Protein AF-A0ABD3UXW8-F1 (afdb_monomer_lite)

pLDDT: mean 74.28, std 18.16, range [28.39, 96.81]

Foldseek 3Di:
DEAFADPDDDPPDQDDKFFLAKFFFDQDFDFQVCCCVPHQVWDPDDLQADDGPQEFWGWDADPVDGSTIFIKGADAPQFFRQDGVVRDRPPSHHSFTDWTWRFSQQFAAAEQEPAQDDPPGGPCPDQQWHWRWDDADQPLDPPDGSVRVQVVQCPDPLFVPWDDDPPGTITTLTRLDGDDPPDDWDWYAYPCGWIDINNHTSHHDHSGDRDPDPRHHHGGYIYTDGDDNGMDTDGIDTYIYDRPDPPVPPPPD

Organism: Sinanodonta woodiana (NCBI:txid1069815)

Radius of gyration: 19.2 Å; chains: 1; bounding box: 60×34×52 Å

Secondary structure (DSSP, 8-state):
-EEEE-S---TTS-----EEEEE--BSS---HHHHHHHHS-----SSSS--STTSSEEEEE-SSSTT-EEEEEEB-TT--SS--TT-S---S---BEEEEEEE-S-SS--EEEEE---BSB-SSBTTTB--EEE---S-SSTTS-HHHHHHHHHTSGGGTTEE--SSSPEEESTTTSB--TT----EEEETTTEEEETTEEEEE--S----SSTT----EEEEEEE--SSEEEE--EEEEEEP----------

InterPro domains:
  IPR048958 Polysaccharide lyase 14 [PF21294] (124-227)

Sequence (253 aa):
MVVLRCRSCHPTCACVAEDLWSWSHETHKVNINDLMKQKFEYTDHSGQFGIGEEDSLSVQEDPVNHGQYVLSVFYRQGTFTHHDHDGNNCPNICHRGAEFYVNQNTKSTSIIVLDGRRWKTPRWRCGGQGE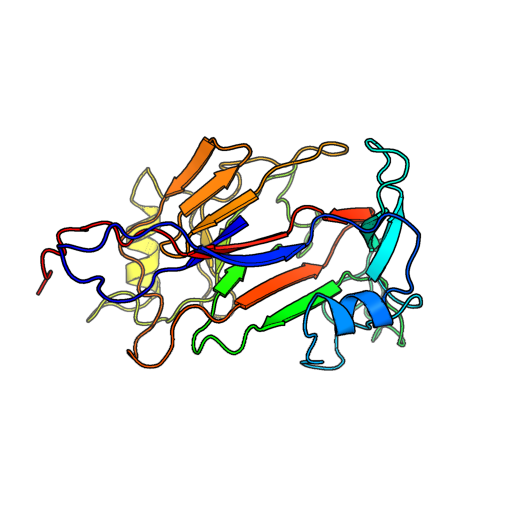VYAYMTHDQKAGTDFNSWCDSLKSREIFHKVGCSDHDGIGIGTGVFHFQSGKWIKLTQRVYVTLWVNDHAEIHMIDILIRIQFNFGIDGLFISTFYAETTILFSNFRLSTDAPQLVQSQLVG

Structure (mmCIF, N/CA/C/O backbone):
data_AF-A0ABD3UXW8-F1
#
_entry.id   AF-A0ABD3UXW8-F1
#
loop_
_atom_site.group_PDB
_atom_site.id
_atom_site.type_symbol
_atom_site.label_atom_id
_atom_site.label_alt_id
_atom_site.label_comp_id
_atom_site.label_asym_id
_atom_site.label_entity_id
_atom_site.label_seq_id
_atom_site.pdbx_PDB_ins_code
_atom_site.Cartn_x
_atom_site.Cartn_y
_atom_site.Cartn_z
_atom_site.occupancy
_atom_site.B_iso_or_equiv
_atom_site.auth_seq_id
_atom_site.auth_comp_id
_atom_site.auth_asym_id
_atom_site.auth_atom_id
_atom_site.pdbx_PDB_model_num
ATOM 1 N N . MET A 1 1 ? 4.916 -5.287 4.659 1.00 32.47 1 MET A N 1
ATOM 2 C CA . MET A 1 1 ? 6.355 -4.956 4.776 1.00 32.47 1 MET A CA 1
ATOM 3 C C . MET A 1 1 ? 6.836 -4.330 3.475 1.00 32.47 1 MET A C 1
ATOM 5 O O . MET A 1 1 ? 6.686 -4.949 2.430 1.00 32.47 1 MET A O 1
ATOM 9 N N . VAL A 1 2 ? 7.374 -3.115 3.518 1.00 34.69 2 VAL A N 1
ATOM 10 C CA . VAL A 1 2 ? 8.031 -2.455 2.379 1.00 34.69 2 VAL A CA 1
ATOM 11 C C . VAL A 1 2 ? 9.532 -2.492 2.600 1.00 34.69 2 VAL A C 1
ATOM 13 O O . VAL A 1 2 ? 9.972 -2.172 3.701 1.00 34.69 2 VAL A O 1
ATOM 16 N N . VAL A 1 3 ? 10.305 -2.870 1.577 1.00 35.94 3 VAL A N 1
ATOM 17 C CA . VAL A 1 3 ? 11.768 -2.963 1.699 1.00 35.94 3 VAL A CA 1
ATOM 18 C C . VAL A 1 3 ? 12.497 -2.061 0.698 1.00 35.94 3 VAL A C 1
ATOM 20 O O . VAL A 1 3 ? 12.208 -2.064 -0.503 1.00 35.94 3 VAL A O 1
ATOM 23 N N . LEU A 1 4 ? 13.416 -1.257 1.235 1.00 34.09 4 LEU A N 1
ATOM 24 C CA . LEU A 1 4 ? 14.163 -0.175 0.592 1.00 34.09 4 LEU A CA 1
ATOM 25 C C . LEU A 1 4 ? 15.605 -0.596 0.320 1.00 34.09 4 LEU A C 1
ATOM 27 O O . LEU A 1 4 ? 16.069 -1.574 0.882 1.00 34.09 4 LEU A O 1
ATOM 31 N N . ARG A 1 5 ? 16.375 0.138 -0.488 1.00 41.75 5 ARG A N 1
ATOM 32 C CA . ARG A 1 5 ? 17.780 -0.230 -0.737 1.00 41.75 5 ARG A CA 1
ATOM 33 C C . ARG A 1 5 ? 18.749 0.923 -0.507 1.00 41.75 5 ARG A C 1
ATOM 35 O O . ARG A 1 5 ? 18.747 1.900 -1.254 1.00 41.75 5 ARG A O 1
ATOM 42 N N . CYS A 1 6 ? 19.644 0.751 0.464 1.00 33.88 6 CYS A N 1
ATOM 43 C CA . CYS A 1 6 ? 20.780 1.645 0.681 1.00 33.88 6 CYS A CA 1
ATOM 44 C C . CYS A 1 6 ? 21.811 1.544 -0.458 1.00 33.88 6 CYS A C 1
ATOM 46 O O . CYS A 1 6 ? 22.040 0.475 -1.037 1.00 33.88 6 CYS A O 1
ATOM 48 N N . ARG A 1 7 ? 22.463 2.669 -0.781 1.00 41.00 7 ARG A N 1
ATOM 49 C CA . ARG A 1 7 ? 23.606 2.687 -1.707 1.00 41.00 7 ARG A CA 1
ATOM 50 C C . ARG A 1 7 ? 24.859 2.162 -1.000 1.00 41.00 7 ARG A C 1
ATOM 52 O O . ARG A 1 7 ? 25.191 2.639 0.075 1.00 41.00 7 ARG A O 1
ATOM 59 N N . SER A 1 8 ? 25.548 1.231 -1.666 1.00 43.50 8 SER A N 1
ATOM 60 C CA . SER A 1 8 ? 26.947 0.828 -1.429 1.00 43.50 8 SER A CA 1
ATOM 61 C C . SER A 1 8 ? 27.378 0.635 0.035 1.00 43.50 8 SER A C 1
ATOM 63 O O . SER A 1 8 ? 27.948 1.539 0.643 1.00 43.50 8 SER A O 1
ATOM 65 N N . CYS A 1 9 ? 27.241 -0.587 0.554 1.00 45.81 9 CYS A N 1
ATOM 66 C CA . CYS A 1 9 ? 28.103 -1.031 1.651 1.00 45.81 9 CYS A CA 1
ATOM 67 C C . CYS A 1 9 ? 29.551 -1.197 1.165 1.00 45.81 9 CYS A C 1
ATOM 69 O O . CYS A 1 9 ? 29.789 -1.575 0.016 1.00 45.81 9 CYS A O 1
ATOM 71 N N . HIS A 1 10 ? 30.510 -1.016 2.071 1.00 53.91 10 HIS A N 1
ATOM 72 C CA . HIS A 1 10 ? 31.879 -1.486 1.870 1.00 53.91 10 HIS A CA 1
ATOM 73 C C . HIS A 1 10 ? 31.897 -3.032 1.829 1.00 53.91 10 HIS A C 1
ATOM 75 O O . HIS A 1 10 ? 31.198 -3.643 2.640 1.00 53.91 10 HIS A O 1
ATOM 81 N N . PRO A 1 11 ? 32.688 -3.694 0.959 1.00 54.25 11 PRO A N 1
ATOM 82 C CA . PRO A 1 11 ? 32.654 -5.157 0.775 1.00 54.25 11 PRO A CA 1
ATOM 83 C C . PRO A 1 11 ? 33.070 -5.995 2.000 1.00 54.25 11 PRO A C 1
ATOM 85 O O . PRO A 1 11 ? 32.972 -7.216 1.967 1.00 54.25 11 PRO A O 1
ATOM 88 N N . THR A 1 12 ? 33.526 -5.359 3.081 1.00 60.00 12 THR A N 1
ATOM 89 C CA . THR A 1 12 ? 33.867 -5.997 4.366 1.00 60.00 12 THR A CA 1
ATOM 90 C C . THR A 1 12 ? 32.774 -5.860 5.429 1.00 60.00 12 THR A C 1
ATOM 92 O O . THR A 1 12 ? 32.922 -6.408 6.518 1.00 60.00 12 THR A O 1
ATOM 95 N N . CYS A 1 13 ? 31.696 -5.121 5.154 1.00 53.16 13 CYS A N 1
ATOM 96 C CA . CYS A 1 13 ? 30.589 -4.928 6.085 1.00 53.16 13 CYS A CA 1
ATOM 97 C C . CYS A 1 13 ? 29.421 -5.832 5.688 1.00 53.16 13 CYS A C 1
ATOM 99 O O . CYS A 1 13 ? 28.853 -5.675 4.607 1.00 53.16 13 CYS A O 1
ATOM 101 N N . ALA A 1 14 ? 29.035 -6.752 6.574 1.00 60.69 14 ALA A N 1
ATOM 102 C CA . ALA A 1 14 ? 27.804 -7.513 6.413 1.00 60.69 14 ALA A CA 1
ATOM 103 C C . ALA A 1 14 ? 26.608 -6.556 6.520 1.00 60.69 14 ALA A C 1
ATOM 105 O O . ALA A 1 14 ? 26.269 -6.088 7.605 1.00 60.69 14 ALA A O 1
ATOM 106 N N . CYS A 1 15 ? 25.988 -6.241 5.386 1.00 60.38 15 CYS A N 1
ATOM 107 C CA . CYS A 1 15 ? 24.785 -5.423 5.361 1.00 60.38 15 CYS A CA 1
ATOM 108 C C . CYS A 1 15 ? 23.628 -6.251 5.917 1.00 60.38 15 CYS A C 1
ATOM 110 O O . CYS A 1 15 ? 23.137 -7.163 5.250 1.00 60.38 15 CYS A O 1
ATOM 112 N N . VAL A 1 16 ? 23.203 -5.949 7.136 1.00 72.81 16 VAL A N 1
ATOM 113 C CA . VAL A 1 16 ? 21.949 -6.468 7.678 1.00 72.81 16 VAL A CA 1
ATOM 114 C C . VAL A 1 16 ? 20.780 -5.663 7.112 1.00 72.81 16 VAL A C 1
ATOM 116 O O . VAL A 1 16 ? 20.929 -4.487 6.787 1.00 72.81 16 VAL A O 1
ATOM 119 N N . ALA A 1 17 ? 19.624 -6.308 6.975 1.00 77.12 17 ALA A N 1
ATOM 120 C CA . ALA A 1 17 ? 18.373 -5.596 6.754 1.00 77.12 17 ALA A CA 1
ATOM 121 C C . ALA A 1 17 ? 18.041 -4.794 8.022 1.00 77.12 17 ALA A C 1
ATOM 123 O O . ALA A 1 17 ? 17.971 -5.376 9.105 1.00 77.12 17 ALA A O 1
ATOM 124 N N . GLU A 1 18 ? 17.866 -3.481 7.895 1.00 82.50 18 GLU A N 1
ATOM 125 C CA . GLU A 1 18 ? 17.564 -2.584 9.016 1.00 82.50 18 GLU A CA 1
ATOM 126 C C . GLU A 1 18 ? 16.105 -2.134 8.958 1.00 82.50 18 GLU A C 1
ATOM 128 O O . GLU A 1 18 ? 15.623 -1.732 7.899 1.00 82.50 18 GLU A O 1
ATOM 133 N N . ASP A 1 19 ? 15.400 -2.179 10.087 1.00 84.25 19 ASP A N 1
ATOM 134 C CA . ASP A 1 19 ? 14.049 -1.633 10.187 1.00 84.25 19 ASP A CA 1
ATOM 135 C C . ASP A 1 19 ? 14.121 -0.124 10.375 1.00 84.25 19 ASP A C 1
ATOM 137 O O . ASP A 1 19 ? 14.560 0.359 11.413 1.00 84.25 19 ASP A O 1
ATOM 141 N N . LEU A 1 20 ? 13.672 0.613 9.359 1.00 85.75 20 LEU A N 1
ATOM 142 C CA . LEU A 1 20 ? 13.597 2.070 9.401 1.00 85.75 20 LEU A CA 1
ATOM 143 C C . LEU A 1 20 ? 12.422 2.516 10.271 1.00 85.75 20 LEU A C 1
ATOM 145 O O . LEU A 1 20 ? 12.538 3.470 11.028 1.00 85.75 20 LEU A O 1
ATOM 149 N N . TRP A 1 21 ? 11.291 1.815 10.159 1.00 89.25 21 TRP A N 1
ATOM 150 C CA . TRP A 1 21 ? 10.070 2.124 10.892 1.00 89.25 21 TRP A CA 1
ATOM 151 C C . TRP A 1 21 ? 9.145 0.902 10.977 1.00 89.25 21 TRP A C 1
ATOM 153 O O . TRP A 1 21 ? 9.083 0.084 10.054 1.00 89.25 21 TRP A O 1
ATOM 163 N N . SER A 1 22 ? 8.388 0.767 12.067 1.00 90.38 22 SER A N 1
ATOM 164 C CA . SER A 1 22 ? 7.343 -0.257 12.178 1.00 90.38 22 SER A CA 1
ATOM 165 C C . SER A 1 22 ? 6.247 0.111 13.176 1.00 90.38 22 SER A C 1
ATOM 167 O O . SER A 1 22 ? 6.476 0.852 14.131 1.00 90.38 22 SER A O 1
ATOM 169 N N . TRP A 1 23 ? 5.062 -0.461 12.966 1.00 93.31 23 TRP A N 1
ATOM 170 C CA . TRP A 1 23 ? 3.935 -0.418 13.891 1.00 93.31 23 TRP A CA 1
ATOM 171 C C . TRP A 1 23 ? 3.122 -1.714 13.780 1.00 93.31 23 TRP A C 1
ATOM 173 O O . TRP A 1 23 ? 2.752 -2.126 12.679 1.00 93.31 23 TRP A O 1
ATOM 183 N N . SER A 1 24 ? 2.837 -2.368 14.907 1.00 92.62 24 SER A N 1
ATOM 184 C CA . SER A 1 24 ? 2.087 -3.631 14.951 1.00 92.62 24 SER A CA 1
ATOM 185 C C . SER A 1 24 ? 0.599 -3.423 15.226 1.00 92.62 24 SER A C 1
ATOM 187 O O . SER A 1 24 ? -0.236 -3.757 14.384 1.00 92.62 24 SER A O 1
ATOM 189 N N . HIS A 1 25 ? 0.291 -2.908 16.411 1.00 93.25 25 HIS A N 1
ATOM 190 C CA . HIS A 1 25 ? -1.032 -2.706 16.996 1.00 93.25 25 HIS A CA 1
ATOM 191 C C . HIS A 1 25 ? -0.867 -1.865 18.271 1.00 93.25 25 HIS A C 1
ATOM 193 O O . HIS A 1 25 ? 0.242 -1.746 18.796 1.00 93.25 25 HIS A O 1
ATOM 199 N N . GLU A 1 26 ? -1.968 -1.365 18.822 1.00 96.69 26 GLU A N 1
ATOM 200 C CA . GLU A 1 26 ? -2.020 -0.829 20.187 1.00 96.69 26 GLU A CA 1
ATOM 201 C C . GLU A 1 26 ? -2.599 -1.870 21.165 1.00 96.69 26 GLU A C 1
ATOM 203 O O . GLU A 1 26 ? -3.284 -2.810 20.765 1.00 96.69 26 GLU A O 1
ATOM 208 N N . THR A 1 27 ? -2.326 -1.725 22.463 1.00 96.00 27 THR A N 1
ATOM 209 C CA . THR A 1 27 ? -2.825 -2.631 23.527 1.00 96.00 27 THR A CA 1
ATOM 210 C C . THR A 1 27 ? -4.150 -2.180 24.150 1.00 96.00 27 THR A C 1
ATOM 212 O O . THR A 1 27 ? -4.678 -2.816 25.059 1.00 96.00 27 THR A O 1
ATOM 215 N N . HIS A 1 28 ? -4.662 -1.037 23.706 1.00 94.88 28 HIS A N 1
ATOM 216 C CA . HIS A 1 28 ? -5.884 -0.400 24.177 1.00 94.88 28 HIS A CA 1
ATOM 217 C C . HIS A 1 28 ? -6.423 0.513 23.070 1.00 94.88 28 HIS A C 1
ATOM 219 O O . HIS A 1 28 ? -5.689 0.883 22.149 1.00 94.88 28 HIS A O 1
ATOM 225 N N . LYS A 1 29 ? -7.700 0.903 23.152 1.00 94.75 29 LYS A N 1
ATOM 226 C CA . LYS A 1 29 ? -8.260 1.876 22.211 1.00 94.75 29 LYS A CA 1
ATOM 227 C C . LYS A 1 29 ? -7.599 3.240 22.427 1.00 94.75 29 LYS A C 1
ATOM 229 O O . LYS A 1 29 ? -7.712 3.814 23.507 1.00 94.75 29 LYS A O 1
ATOM 234 N N . VAL A 1 30 ? -6.965 3.761 21.381 1.00 94.19 30 VAL A N 1
ATOM 235 C CA . VAL A 1 30 ? -6.409 5.120 21.324 1.00 94.19 30 VAL A CA 1
ATOM 236 C C . VAL A 1 30 ? -7.255 5.998 20.401 1.00 94.19 30 VAL A C 1
ATOM 238 O O . VAL A 1 30 ? -7.958 5.486 19.526 1.00 94.19 30 VAL A O 1
ATOM 241 N N . ASN A 1 31 ? -7.178 7.320 20.568 1.00 93.56 31 ASN A N 1
ATOM 242 C CA . ASN A 1 31 ? -7.743 8.246 19.590 1.00 93.56 31 ASN A CA 1
ATOM 243 C C . ASN A 1 31 ? -6.938 8.173 18.281 1.00 93.56 31 ASN A C 1
ATOM 245 O O . ASN A 1 31 ? -5.705 8.176 18.297 1.00 93.56 31 ASN A O 1
ATOM 249 N N . ILE A 1 32 ? -7.631 8.131 17.140 1.00 91.69 32 ILE A N 1
ATOM 250 C CA . ILE A 1 32 ? -6.970 7.962 15.838 1.00 91.69 32 ILE A CA 1
ATOM 251 C C . ILE A 1 32 ? -6.044 9.134 15.485 1.00 91.69 32 ILE A C 1
ATOM 253 O O . ILE A 1 32 ? -4.963 8.911 14.947 1.00 91.69 32 ILE A O 1
ATOM 257 N N . ASN A 1 33 ? -6.399 10.374 15.837 1.00 89.19 33 ASN A N 1
ATOM 258 C CA . ASN A 1 33 ? -5.566 11.536 15.515 1.00 89.19 33 ASN A CA 1
ATOM 259 C C . ASN A 1 33 ? -4.240 11.501 16.282 1.00 89.19 33 ASN A C 1
ATOM 261 O O . ASN A 1 33 ? -3.203 11.878 15.734 1.00 89.19 33 ASN A O 1
ATOM 265 N N . ASP A 1 34 ? -4.264 11.030 17.528 1.00 91.19 34 ASP A N 1
ATOM 266 C CA . ASP A 1 34 ? -3.057 10.853 18.332 1.00 91.19 34 ASP A CA 1
ATOM 267 C C . ASP A 1 34 ? -2.195 9.706 17.794 1.00 91.19 34 ASP A C 1
ATOM 269 O O . ASP A 1 34 ? -0.983 9.877 17.661 1.00 91.19 34 ASP A O 1
ATOM 273 N N . LEU A 1 35 ? -2.805 8.585 17.386 1.00 92.06 35 LEU A N 1
ATOM 274 C CA . LEU A 1 35 ? -2.093 7.477 16.741 1.00 92.06 35 LEU A CA 1
ATOM 275 C C . LEU A 1 35 ? -1.370 7.932 15.462 1.00 92.06 35 LEU A C 1
ATOM 277 O O . LEU A 1 35 ? -0.171 7.690 15.309 1.00 92.06 35 LEU A O 1
ATOM 281 N N . MET A 1 36 ? -2.075 8.630 14.566 1.00 90.25 36 MET A N 1
ATOM 282 C CA . MET A 1 36 ? -1.516 9.094 13.291 1.00 90.25 36 MET A CA 1
ATOM 283 C C . MET A 1 36 ? -0.370 10.095 13.487 1.00 90.25 36 MET A C 1
ATOM 285 O O . MET A 1 36 ? 0.649 10.001 12.801 1.00 90.25 36 MET A O 1
ATOM 289 N N . LYS A 1 37 ? -0.483 11.004 14.464 1.00 87.62 37 LYS A N 1
ATOM 290 C CA . LYS A 1 37 ? 0.594 11.946 14.814 1.00 87.62 37 LYS A CA 1
ATOM 291 C C . LYS A 1 37 ? 1.805 11.252 15.437 1.00 87.62 37 LYS A C 1
ATOM 293 O O . LYS A 1 37 ? 2.931 11.581 15.086 1.00 87.62 37 LYS A O 1
ATOM 298 N N . GLN A 1 38 ? 1.588 10.321 16.3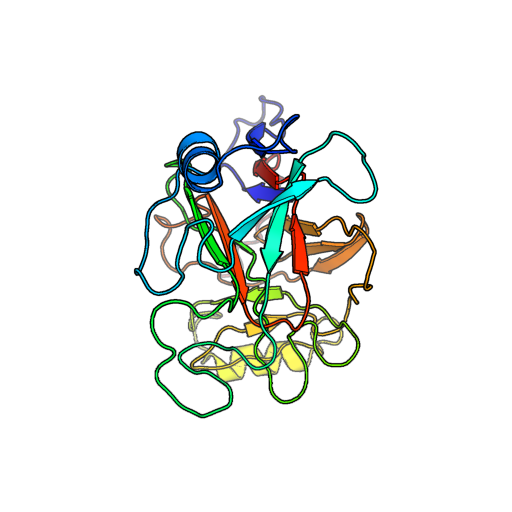69 1.00 89.75 38 GLN A N 1
ATOM 299 C CA . GLN A 1 38 ? 2.668 9.712 17.158 1.00 89.75 38 GLN A CA 1
ATOM 300 C C . GLN A 1 38 ? 3.402 8.578 16.440 1.00 89.75 38 GLN A C 1
ATOM 302 O O . GLN A 1 38 ? 4.570 8.339 16.737 1.00 89.75 38 GLN A O 1
ATOM 307 N N . LYS A 1 39 ? 2.718 7.827 15.567 1.00 90.62 39 LYS A N 1
ATOM 308 C CA . LYS A 1 39 ? 3.274 6.615 14.942 1.00 90.62 39 LYS A CA 1
ATOM 309 C C . LYS A 1 39 ? 3.504 6.749 13.447 1.00 90.62 39 LYS A C 1
ATOM 311 O O . LYS A 1 39 ? 4.414 6.104 12.950 1.00 90.62 39 LYS A O 1
ATOM 316 N N . PHE A 1 40 ? 2.703 7.540 12.738 1.00 86.88 40 PHE A N 1
ATOM 317 C CA . PHE A 1 40 ? 2.735 7.601 11.272 1.00 86.88 40 PHE A CA 1
ATOM 318 C C . PHE A 1 40 ? 3.353 8.907 10.738 1.00 86.88 40 PHE A C 1
ATOM 320 O O . PHE A 1 40 ? 3.433 9.062 9.527 1.00 86.88 40 PHE A O 1
ATOM 327 N N . GLU A 1 41 ? 3.793 9.823 11.618 1.00 78.56 41 GLU A N 1
ATOM 328 C CA . GLU A 1 41 ? 4.371 11.141 11.271 1.00 78.56 41 GLU A CA 1
ATOM 329 C C . GLU A 1 41 ? 3.542 11.897 10.213 1.00 78.56 41 GLU A C 1
ATOM 331 O O . GLU A 1 41 ? 4.068 12.507 9.282 1.00 78.56 41 GLU A O 1
ATOM 336 N N . TYR A 1 42 ? 2.214 11.818 10.352 1.00 70.81 42 TYR A N 1
ATOM 337 C CA . TYR A 1 42 ? 1.270 12.244 9.323 1.00 70.81 42 TYR A CA 1
ATOM 338 C C . TYR A 1 42 ? 1.417 13.721 8.928 1.00 70.81 42 TYR A C 1
ATOM 340 O O . TYR A 1 42 ? 1.190 14.628 9.735 1.00 70.81 42 TYR A O 1
ATOM 348 N N . THR A 1 43 ? 1.684 13.948 7.643 1.00 64.19 43 THR A N 1
ATOM 349 C CA . THR A 1 43 ? 1.507 15.232 6.964 1.00 64.19 43 THR A CA 1
ATOM 350 C C . THR A 1 43 ? 0.187 15.239 6.192 1.00 64.19 43 THR A C 1
ATOM 352 O O . THR A 1 43 ? -0.025 14.412 5.304 1.00 64.19 43 THR A O 1
ATOM 355 N N . ASP A 1 44 ? -0.698 16.194 6.503 1.00 60.84 44 ASP A N 1
ATOM 356 C CA . ASP A 1 44 ? -1.920 16.415 5.721 1.00 60.84 44 ASP A CA 1
ATOM 357 C C . ASP A 1 44 ? -1.556 16.926 4.329 1.00 60.84 44 ASP A C 1
ATOM 359 O O . ASP A 1 44 ? -1.084 18.052 4.160 1.00 60.84 44 ASP A O 1
ATOM 363 N N . HIS A 1 45 ? -1.721 16.052 3.339 1.00 57.31 45 HIS A N 1
ATOM 364 C CA . HIS A 1 45 ? -1.210 16.283 1.996 1.00 57.31 45 HIS A CA 1
ATOM 365 C C . HIS A 1 45 ? -2.221 16.878 1.018 1.00 57.31 45 HIS A C 1
ATOM 367 O O . HIS A 1 45 ? -1.820 17.213 -0.098 1.00 57.31 45 HIS A O 1
ATOM 373 N N . SER A 1 46 ? -3.502 17.029 1.383 1.00 47.31 46 SER A N 1
ATOM 374 C CA . SER A 1 46 ? -4.477 17.630 0.455 1.00 47.31 46 SER A CA 1
ATOM 375 C C . SER A 1 46 ? -5.818 18.085 1.039 1.00 47.31 46 SER A C 1
ATOM 377 O O . SER A 1 46 ? -6.585 18.706 0.302 1.00 47.31 46 SER A O 1
ATOM 379 N N . GLY A 1 47 ? -6.167 17.745 2.287 1.00 50.53 47 GLY A N 1
ATOM 380 C CA . GLY A 1 47 ? -7.530 17.942 2.799 1.00 50.53 47 GLY A CA 1
ATOM 381 C C . GLY A 1 47 ? -8.630 17.200 2.014 1.00 50.53 47 GLY A C 1
ATOM 382 O O . GLY A 1 47 ? -9.807 17.508 2.183 1.00 50.53 47 GLY A O 1
ATOM 383 N N . GLN A 1 48 ? -8.284 16.249 1.130 1.00 54.25 48 GLN A N 1
ATOM 384 C CA . GLN A 1 48 ? -9.265 15.495 0.334 1.00 54.25 48 GLN A CA 1
ATOM 385 C C . GLN A 1 48 ? -9.759 14.212 1.012 1.00 54.25 48 GLN A C 1
ATOM 387 O O . GLN A 1 48 ? -10.822 13.714 0.648 1.00 54.25 48 GLN A O 1
ATOM 392 N N . PHE A 1 49 ? -9.021 13.652 1.964 1.00 56.94 49 PHE A N 1
ATOM 393 C CA . PHE A 1 49 ? -9.478 12.530 2.784 1.00 56.94 49 PHE A CA 1
ATOM 394 C C . PHE A 1 49 ? -9.465 12.997 4.235 1.00 56.94 49 PHE A C 1
ATOM 396 O O . PHE A 1 49 ? -8.428 13.447 4.722 1.00 56.94 49 PHE A O 1
ATOM 403 N N . GLY A 1 50 ? -10.619 12.960 4.903 1.00 54.59 50 GLY A N 1
ATOM 404 C CA . GLY A 1 50 ? -10.722 13.403 6.283 1.00 54.59 50 GLY A CA 1
ATOM 405 C C . GLY A 1 50 ? -9.984 12.437 7.201 1.00 54.59 50 GLY A C 1
ATOM 406 O O . GLY A 1 50 ? -10.167 11.221 7.116 1.00 54.59 50 GLY A O 1
ATOM 407 N N . ILE A 1 51 ? -9.166 12.974 8.107 1.00 55.78 51 ILE A N 1
ATOM 408 C CA . ILE A 1 51 ? -8.641 12.210 9.241 1.00 55.78 51 ILE A CA 1
ATOM 409 C C . ILE A 1 51 ? -9.337 12.680 10.514 1.00 55.78 51 ILE A C 1
ATOM 411 O O . ILE A 1 51 ? -9.382 13.869 10.826 1.00 55.78 51 ILE A O 1
ATOM 415 N N . GLY A 1 52 ? -9.889 11.709 11.233 1.00 52.78 52 GLY A N 1
ATOM 416 C CA . GLY A 1 52 ? -10.653 11.892 12.455 1.00 52.78 52 GLY A CA 1
ATOM 417 C C . GLY A 1 52 ? -11.648 10.752 12.626 1.00 52.78 52 GLY A C 1
ATOM 418 O O . GLY A 1 52 ? -11.984 10.065 11.664 1.00 52.78 52 GLY A O 1
ATOM 419 N N . GLU A 1 53 ? -12.155 10.584 13.848 1.00 51.53 53 GLU A N 1
ATOM 420 C CA . GLU A 1 53 ? -13.196 9.589 14.164 1.00 51.53 53 GLU A CA 1
ATOM 421 C C . GLU A 1 53 ? -14.520 9.845 13.410 1.00 51.53 53 GLU A C 1
ATOM 423 O O . GLU A 1 53 ? -15.406 8.996 13.416 1.00 51.53 53 GLU A O 1
ATOM 428 N N . GLU A 1 54 ? -14.643 11.003 12.753 1.00 53.94 54 GLU A N 1
ATOM 429 C CA . GLU A 1 54 ? -15.804 11.424 11.969 1.00 53.94 54 GLU A CA 1
ATOM 430 C C . GLU A 1 54 ? -15.775 10.964 10.495 1.00 53.94 54 GLU A C 1
ATOM 432 O O . GLU A 1 54 ? -16.823 11.003 9.861 1.00 53.94 54 GLU A O 1
ATOM 437 N N . ASP A 1 55 ? -14.642 10.503 9.934 1.00 74.69 55 ASP A N 1
ATOM 438 C CA . ASP A 1 55 ? -14.569 10.002 8.542 1.00 74.69 55 ASP A CA 1
ATOM 439 C C . ASP A 1 55 ? -14.312 8.479 8.486 1.00 74.69 55 ASP A C 1
ATOM 441 O O . ASP A 1 55 ? -15.083 7.692 9.034 1.00 74.69 55 ASP A O 1
ATOM 445 N N . SER A 1 56 ? -13.291 8.025 7.758 1.00 88.25 56 SER A N 1
ATOM 446 C CA . SER A 1 56 ? -13.124 6.611 7.397 1.00 88.25 56 SER A CA 1
ATOM 447 C C . SER A 1 56 ? -12.166 5.872 8.327 1.00 88.25 56 SER A C 1
ATOM 449 O O . SER A 1 56 ? -12.243 4.652 8.444 1.00 88.25 56 SER A O 1
ATOM 451 N N . LEU A 1 57 ? -11.231 6.594 8.949 1.00 90.44 57 LEU A N 1
ATOM 452 C CA . LEU A 1 57 ? -10.089 6.027 9.659 1.00 90.44 57 LEU A CA 1
ATOM 453 C C . LEU A 1 57 ? -10.352 5.959 11.167 1.00 90.44 57 LEU A C 1
ATOM 455 O O . LEU A 1 57 ? -10.678 6.961 11.799 1.00 90.44 57 LEU A O 1
ATOM 459 N N . SER A 1 58 ? -10.172 4.784 11.762 1.00 92.94 58 SER A N 1
ATOM 460 C CA . SER A 1 58 ? -10.400 4.561 13.191 1.00 92.94 58 SER A CA 1
ATOM 461 C C . SER A 1 58 ? -9.482 3.477 13.763 1.00 92.94 58 SER A C 1
ATOM 463 O O . SER A 1 58 ? -8.696 2.853 13.049 1.00 92.94 58 SER A O 1
ATOM 465 N N . VAL A 1 59 ? -9.582 3.252 15.074 1.00 94.50 59 VAL A N 1
ATOM 466 C CA . VAL A 1 59 ? -8.913 2.155 15.783 1.00 94.50 59 VAL A CA 1
ATOM 467 C C . VAL A 1 59 ? -9.979 1.259 16.408 1.00 94.50 59 VAL A C 1
ATOM 469 O O . VAL A 1 59 ? -10.836 1.743 17.156 1.00 94.50 59 VAL A O 1
ATOM 472 N N . GLN A 1 60 ? -9.920 -0.042 16.123 1.00 94.94 60 GLN A N 1
ATOM 473 C CA . GLN A 1 60 ? -10.850 -1.043 16.658 1.00 94.94 60 GLN A CA 1
ATOM 474 C C . GLN A 1 60 ? -10.110 -2.287 17.155 1.00 94.94 60 GLN A C 1
ATOM 476 O O . GLN A 1 60 ? -8.955 -2.502 16.798 1.00 94.94 60 GLN A O 1
ATOM 481 N N . GLU A 1 61 ? -10.776 -3.114 17.957 1.00 96.56 61 GLU A N 1
ATOM 482 C CA . GLU A 1 61 ? -10.218 -4.396 18.398 1.00 96.56 61 GLU A CA 1
ATOM 483 C C . GLU A 1 61 ? -10.045 -5.367 17.211 1.00 96.56 61 GLU A C 1
ATOM 485 O O . GLU A 1 61 ? -10.898 -5.438 16.319 1.00 96.56 61 GLU A O 1
ATOM 490 N N . ASP A 1 62 ? -8.936 -6.111 17.193 1.00 93.94 62 ASP A N 1
ATOM 491 C CA . ASP A 1 62 ? -8.702 -7.201 16.245 1.00 93.94 62 ASP A CA 1
ATOM 492 C C . ASP A 1 62 ? -9.695 -8.348 16.529 1.00 93.94 62 ASP A C 1
ATOM 494 O O . ASP A 1 62 ? -9.670 -8.922 17.621 1.00 93.94 62 ASP A O 1
ATOM 498 N N . PRO A 1 63 ? -10.557 -8.731 15.565 1.00 90.88 63 PRO A N 1
ATOM 499 C CA . PRO A 1 63 ? -11.550 -9.787 15.763 1.00 90.88 63 PRO A CA 1
ATOM 500 C C . PRO A 1 63 ? -10.946 -11.195 15.913 1.00 90.88 63 PRO A C 1
ATOM 502 O O . PRO A 1 63 ? -11.680 -12.133 16.217 1.00 90.88 63 PRO A O 1
ATOM 505 N N . VAL A 1 64 ? -9.642 -11.366 15.665 1.00 90.69 64 VAL A N 1
ATOM 506 C CA . VAL A 1 64 ? -8.901 -12.627 15.820 1.00 90.69 64 VAL A CA 1
ATOM 507 C C . VAL A 1 64 ? -8.000 -12.593 17.058 1.00 90.69 64 VAL A C 1
ATOM 509 O O . VAL A 1 64 ? -7.907 -13.589 17.774 1.00 90.69 64 VAL A O 1
ATOM 512 N N . ASN A 1 65 ? -7.344 -11.460 17.323 1.00 91.19 65 ASN A N 1
ATOM 513 C CA . ASN A 1 65 ? -6.382 -11.298 18.418 1.00 91.19 65 ASN A CA 1
ATOM 514 C C . ASN A 1 65 ? -6.928 -10.360 19.507 1.00 91.19 65 ASN A C 1
ATOM 516 O O . ASN A 1 65 ? -6.470 -9.226 19.646 1.00 91.19 65 ASN A O 1
ATOM 520 N N . HIS A 1 66 ? -7.897 -10.846 20.288 1.00 91.50 66 HIS A N 1
ATOM 521 C CA . HIS A 1 66 ? -8.524 -10.095 21.385 1.00 91.50 66 HIS A CA 1
ATOM 522 C C . HIS A 1 66 ? -7.515 -9.341 22.267 1.00 91.50 66 HIS A C 1
ATOM 524 O O . HIS A 1 66 ? -6.469 -9.875 22.647 1.00 91.50 66 HIS A O 1
ATOM 530 N N . GLY A 1 67 ? -7.846 -8.095 22.610 1.00 93.06 67 GLY A N 1
ATOM 531 C CA . GLY A 1 67 ? -6.958 -7.179 23.333 1.00 93.06 67 GLY A CA 1
ATOM 532 C C . GLY A 1 67 ? -5.887 -6.475 22.483 1.00 93.06 67 GLY A C 1
ATOM 533 O O . GLY A 1 67 ? -5.206 -5.593 23.006 1.00 93.06 67 GLY A O 1
ATOM 534 N N . GLN A 1 68 ? -5.744 -6.797 21.192 1.00 94.50 68 GLN A N 1
ATOM 535 C CA . GLN A 1 68 ? -4.992 -5.972 20.238 1.00 94.50 68 GLN A CA 1
ATOM 536 C C . GLN A 1 68 ? -5.931 -5.001 19.525 1.00 94.50 68 GLN A C 1
ATOM 538 O O . GLN A 1 68 ? -7.057 -5.347 19.174 1.00 94.50 68 GLN A O 1
ATOM 543 N N . TYR A 1 69 ? -5.451 -3.786 19.283 1.00 96.81 69 TYR A N 1
ATOM 544 C CA . TYR A 1 69 ? -6.180 -2.730 18.595 1.00 96.81 69 TYR A CA 1
ATOM 545 C C . TYR A 1 69 ? -5.472 -2.372 17.291 1.00 96.81 69 TYR A C 1
ATOM 547 O O . TYR A 1 69 ? -4.298 -1.997 17.277 1.00 96.81 69 TYR A O 1
ATOM 555 N N . VAL A 1 70 ? -6.195 -2.512 16.186 1.00 95.12 70 VAL A N 1
ATOM 556 C CA . VAL A 1 70 ? -5.683 -2.419 14.818 1.00 95.12 70 VAL A CA 1
ATOM 557 C C . VAL A 1 70 ? -6.292 -1.231 14.083 1.00 95.12 70 VAL A C 1
ATOM 559 O O . VAL A 1 70 ? -7.352 -0.714 14.452 1.00 95.12 70 VAL A O 1
ATOM 562 N N . LEU A 1 71 ? -5.601 -0.784 13.036 1.00 93.81 71 LEU A N 1
ATOM 563 C CA . LEU A 1 71 ? -6.049 0.330 12.217 1.00 93.81 71 LEU A CA 1
ATOM 564 C C . LEU A 1 71 ? -7.209 -0.148 11.344 1.00 93.81 71 LEU A C 1
ATOM 566 O O . LEU A 1 71 ? -7.116 -1.190 10.695 1.00 93.81 71 LEU A O 1
ATOM 570 N N . SER A 1 72 ? -8.292 0.614 11.332 1.00 92.75 72 SER A N 1
ATOM 571 C CA . SER A 1 72 ? -9.529 0.277 10.642 1.00 92.75 72 SER A CA 1
ATOM 572 C C . SER A 1 72 ? -9.899 1.370 9.660 1.00 92.75 72 SER A C 1
ATOM 574 O O . SER A 1 72 ? -9.908 2.550 10.013 1.00 92.75 72 SER A O 1
ATOM 576 N N . VAL A 1 73 ? -10.209 0.971 8.429 1.00 90.81 73 VAL A N 1
ATOM 577 C CA . VAL A 1 73 ? -10.770 1.855 7.411 1.00 90.81 73 VAL A CA 1
ATOM 578 C C . VAL A 1 73 ? -12.177 1.368 7.090 1.00 90.81 73 VAL A C 1
ATOM 580 O O . VAL A 1 73 ? -12.355 0.262 6.578 1.00 90.81 73 VAL A O 1
ATOM 583 N N . PHE A 1 74 ? -13.178 2.177 7.422 1.00 90.25 74 PHE A N 1
ATOM 584 C CA . PHE A 1 74 ? -14.576 1.958 7.067 1.00 90.25 74 PHE A CA 1
ATOM 585 C C . PHE A 1 74 ? -14.900 2.608 5.719 1.00 90.25 74 PHE A C 1
ATOM 587 O O . PHE A 1 74 ? -14.427 3.704 5.416 1.00 90.25 74 PHE A O 1
ATOM 594 N N . TYR A 1 75 ? -15.744 1.940 4.930 1.00 86.94 75 TYR A N 1
ATOM 595 C CA . TYR A 1 75 ? -16.191 2.421 3.631 1.00 86.94 75 TYR A CA 1
ATOM 596 C C . TYR A 1 75 ? -17.718 2.332 3.532 1.00 86.94 75 TYR A C 1
ATOM 598 O O . TYR A 1 75 ? -18.308 1.248 3.604 1.00 86.94 75 TYR A O 1
ATOM 606 N N . ARG A 1 76 ? -18.369 3.480 3.343 1.00 86.00 76 ARG A N 1
ATOM 607 C CA . ARG A 1 76 ? -19.812 3.582 3.124 1.00 86.00 76 ARG A CA 1
ATOM 608 C C . ARG A 1 76 ? -20.173 3.074 1.731 1.00 86.00 76 ARG A C 1
ATOM 610 O O . ARG A 1 76 ? -19.504 3.354 0.741 1.00 86.00 76 ARG A O 1
ATOM 617 N N . GLN A 1 77 ? -21.300 2.371 1.653 1.00 83.25 77 GLN A N 1
ATOM 618 C CA . GLN A 1 77 ? -21.833 1.879 0.389 1.00 83.25 77 GLN A CA 1
ATOM 619 C C . GLN A 1 77 ? -22.010 3.015 -0.633 1.00 83.25 77 GLN A C 1
ATOM 621 O O . GLN A 1 77 ? -22.621 4.041 -0.332 1.00 83.25 77 GLN A O 1
ATOM 626 N N . GLY A 1 78 ? -21.497 2.807 -1.848 1.00 78.75 78 GLY A N 1
ATOM 627 C CA . GLY A 1 78 ? -21.654 3.741 -2.965 1.00 78.75 78 GLY A CA 1
ATOM 628 C C . GLY A 1 78 ? -20.736 4.971 -2.972 1.00 78.75 78 GLY A C 1
ATOM 629 O O . GLY A 1 78 ? -20.946 5.834 -3.820 1.00 78.75 78 GLY A O 1
ATOM 630 N N . THR A 1 79 ? -19.733 5.085 -2.094 1.00 78.94 79 THR A N 1
ATOM 631 C CA . THR A 1 79 ? -18.837 6.261 -2.062 1.00 78.94 79 THR A CA 1
ATOM 632 C C . THR A 1 79 ? -17.530 6.025 -2.826 1.00 78.94 79 THR A C 1
ATOM 634 O O . THR A 1 79 ? -17.035 4.898 -2.919 1.00 78.94 79 THR A O 1
ATOM 637 N N . PHE A 1 80 ? -17.000 7.082 -3.456 1.00 75.38 80 PHE A N 1
ATOM 638 C CA . PHE A 1 80 ? -15.847 6.977 -4.352 1.00 75.38 80 PHE A CA 1
ATOM 639 C C . PHE A 1 80 ? -14.973 8.243 -4.428 1.00 75.38 80 PHE A C 1
ATOM 641 O O . P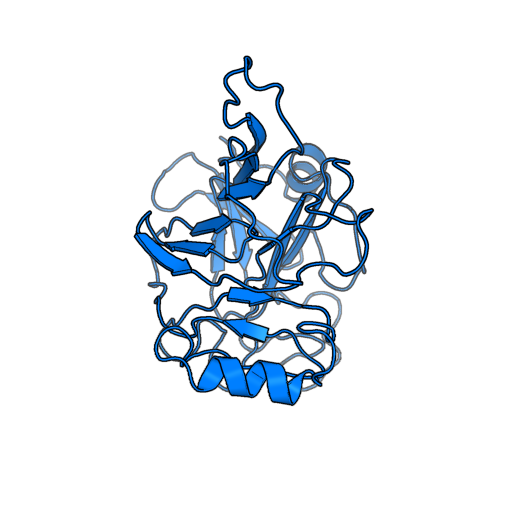HE A 1 80 ? -15.201 9.223 -3.713 1.00 75.38 80 PHE A O 1
ATOM 648 N N . THR A 1 81 ? -13.912 8.228 -5.254 1.00 68.12 81 THR A N 1
ATOM 649 C CA . THR A 1 81 ? -13.105 9.436 -5.489 1.00 68.12 81 THR A CA 1
ATOM 650 C C . THR A 1 81 ? -13.970 10.543 -6.090 1.00 68.12 81 THR A C 1
ATOM 652 O O . THR A 1 81 ? -14.636 10.355 -7.103 1.00 68.12 81 THR A O 1
ATOM 655 N N . HIS A 1 82 ? -13.922 11.709 -5.449 1.00 63.44 82 HIS A N 1
ATOM 656 C CA . HIS A 1 82 ? -14.611 12.963 -5.789 1.00 63.44 82 HIS A CA 1
ATOM 657 C C . HIS A 1 82 ? -16.151 12.994 -5.732 1.00 63.44 82 HIS A C 1
ATOM 659 O O . HIS A 1 82 ? -16.675 14.090 -5.558 1.00 63.44 82 HIS A O 1
ATOM 665 N N . HIS A 1 83 ? -16.870 11.865 -5.753 1.00 56.75 83 HIS A N 1
ATOM 666 C CA . HIS A 1 83 ? -18.343 11.856 -5.698 1.00 56.75 83 HIS A CA 1
ATOM 667 C C . HIS A 1 83 ? -18.927 10.745 -4.809 1.00 56.75 83 HIS A C 1
ATOM 669 O O . HIS A 1 83 ? -18.265 9.755 -4.480 1.00 56.75 83 HIS A O 1
ATOM 675 N N . ASP A 1 84 ? -20.193 10.919 -4.430 1.00 58.28 84 ASP A N 1
ATOM 676 C CA . ASP A 1 84 ? -21.068 9.830 -3.997 1.00 58.28 84 ASP A CA 1
ATOM 677 C C . ASP A 1 84 ? -21.851 9.235 -5.186 1.00 58.28 84 ASP A C 1
ATOM 679 O O . ASP A 1 84 ? -21.782 9.724 -6.317 1.00 58.28 84 ASP A O 1
ATOM 683 N N . HIS A 1 85 ? -22.594 8.153 -4.938 1.00 52.06 85 HIS A N 1
ATOM 684 C CA . HIS A 1 85 ? -23.434 7.479 -5.937 1.00 52.06 85 HIS A CA 1
ATOM 685 C C . HIS A 1 85 ? -24.459 8.412 -6.611 1.00 52.06 85 HIS A C 1
ATOM 687 O O . HIS A 1 85 ? -24.875 8.148 -7.740 1.00 52.06 85 HIS A O 1
ATOM 693 N N . ASP A 1 86 ? -24.838 9.505 -5.951 1.00 56.69 86 ASP A N 1
ATOM 694 C CA . ASP A 1 86 ? -25.864 10.435 -6.421 1.00 56.69 86 ASP A CA 1
ATOM 695 C C . ASP A 1 86 ? -25.262 11.602 -7.230 1.00 56.69 86 ASP A C 1
ATOM 697 O O . ASP A 1 86 ? -25.978 12.511 -7.651 1.00 56.69 86 ASP A O 1
ATOM 701 N N . GLY A 1 87 ? -23.946 11.569 -7.481 1.00 58.47 87 GLY A N 1
ATOM 702 C CA . GLY A 1 87 ? -23.216 12.578 -8.249 1.00 58.47 87 GLY A CA 1
ATOM 703 C C . GLY A 1 87 ? -23.023 13.898 -7.503 1.00 58.47 87 GLY A C 1
ATOM 704 O O . GLY A 1 87 ? -22.525 14.863 -8.087 1.00 58.47 87 GLY A O 1
ATOM 705 N N . ASN A 1 88 ? -23.386 13.959 -6.221 1.00 60.53 88 ASN A N 1
ATOM 706 C CA . ASN A 1 88 ? -23.214 15.158 -5.423 1.00 60.53 88 ASN A CA 1
ATOM 707 C C . ASN A 1 88 ? -21.744 15.317 -5.019 1.00 60.53 88 ASN A C 1
ATOM 709 O O . ASN A 1 88 ? -21.002 14.346 -4.830 1.00 60.53 88 ASN A O 1
ATOM 713 N N . ASN A 1 89 ? -21.322 16.571 -4.845 1.00 64.06 89 ASN A N 1
ATOM 714 C CA . ASN A 1 89 ? -20.105 16.857 -4.097 1.00 64.06 89 ASN A CA 1
ATOM 715 C C . ASN A 1 89 ? -20.367 16.450 -2.648 1.00 64.06 89 ASN A C 1
ATOM 717 O O . ASN A 1 89 ? -21.101 17.123 -1.924 1.00 64.06 89 ASN A O 1
ATOM 721 N N . CYS A 1 90 ? -19.804 15.306 -2.278 1.00 63.25 90 CYS A N 1
ATOM 722 C CA . CYS A 1 90 ? -20.088 14.630 -1.026 1.00 63.25 90 CYS A CA 1
ATOM 723 C C . CYS A 1 90 ? -19.785 15.556 0.182 1.00 63.25 90 CYS A C 1
ATOM 725 O O . CYS A 1 90 ? -18.657 16.046 0.309 1.00 63.25 90 CYS A O 1
ATOM 727 N N . PRO A 1 91 ? -20.781 15.865 1.039 1.00 59.25 91 PRO A N 1
ATOM 728 C CA . PRO A 1 91 ? -20.688 16.970 1.992 1.00 59.25 91 PRO A CA 1
ATOM 729 C C . PRO A 1 91 ? -19.875 16.602 3.242 1.00 59.25 91 PRO A C 1
ATOM 731 O O . PRO A 1 91 ? -20.400 16.006 4.179 1.00 59.25 91 PRO A O 1
ATOM 734 N N . ASN A 1 92 ? -18.611 17.036 3.267 1.00 61.06 92 ASN A N 1
ATOM 735 C CA . ASN A 1 92 ? -17.632 17.011 4.371 1.00 61.06 92 ASN A CA 1
ATOM 736 C C . ASN A 1 92 ? -17.230 15.638 4.949 1.00 61.06 92 ASN A C 1
ATOM 738 O O . ASN A 1 92 ? -16.081 15.488 5.349 1.00 61.06 92 ASN A O 1
ATOM 742 N N . ILE A 1 93 ? -18.126 14.651 4.995 1.00 69.19 93 ILE A N 1
ATOM 743 C CA . ILE A 1 93 ? -17.875 13.307 5.525 1.00 69.19 93 ILE A CA 1
ATOM 744 C C . ILE A 1 93 ? -18.395 12.288 4.515 1.00 69.19 93 ILE A C 1
ATOM 746 O O . ILE A 1 93 ? -19.597 12.194 4.256 1.00 69.19 93 ILE A O 1
ATOM 750 N N . CYS A 1 94 ? -17.475 11.510 3.948 1.00 75.19 94 CYS A N 1
ATOM 751 C CA . CYS A 1 94 ? -17.788 10.589 2.860 1.00 75.19 94 CYS A CA 1
ATOM 752 C C . CYS A 1 94 ? -17.607 9.122 3.222 1.00 75.19 94 CYS A C 1
ATOM 754 O O . CYS A 1 94 ? -18.140 8.278 2.502 1.00 75.19 94 CYS A O 1
ATOM 756 N N . HIS A 1 95 ? -16.875 8.801 4.296 1.00 85.25 95 HIS A N 1
ATOM 757 C CA . HIS A 1 95 ? -16.526 7.427 4.654 1.00 85.25 95 HIS A CA 1
ATOM 758 C C . HIS A 1 95 ? -16.043 6.654 3.410 1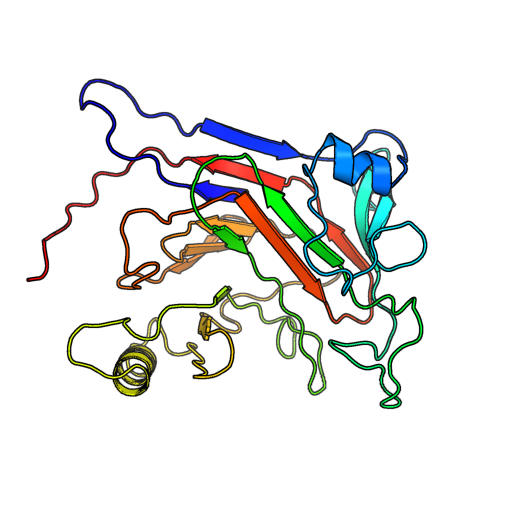.00 85.25 95 HIS A C 1
ATOM 760 O O . HIS A 1 95 ? -16.607 5.624 3.047 1.00 85.25 95 HIS A O 1
ATOM 766 N N . ARG A 1 96 ? -15.127 7.245 2.631 1.00 82.25 96 ARG A N 1
ATOM 767 C CA . ARG A 1 96 ? -14.730 6.743 1.298 1.00 82.25 96 ARG A CA 1
ATOM 768 C C . ARG A 1 96 ? -13.415 5.969 1.292 1.00 82.25 96 ARG A C 1
ATOM 770 O O . ARG A 1 96 ? -12.985 5.514 0.230 1.00 82.25 96 ARG A O 1
ATOM 777 N N . GLY A 1 97 ? -12.799 5.830 2.461 1.00 87.12 97 GLY A N 1
ATOM 778 C CA . GLY A 1 97 ? -11.463 5.293 2.657 1.00 87.12 97 GLY A CA 1
ATOM 779 C C . GLY A 1 97 ? -10.491 6.328 3.218 1.00 87.12 97 GLY A C 1
ATOM 780 O O . GLY A 1 97 ? -10.860 7.470 3.484 1.00 87.12 97 GLY A O 1
ATOM 781 N N . ALA A 1 98 ? -9.238 5.924 3.389 1.00 85.62 98 ALA A N 1
ATOM 782 C CA . ALA A 1 98 ? -8.197 6.736 3.998 1.00 85.62 98 ALA A CA 1
ATOM 783 C C . ALA A 1 98 ? -6.942 6.785 3.123 1.00 85.62 98 ALA A C 1
ATOM 785 O O . ALA A 1 98 ? -6.578 5.809 2.460 1.00 85.62 98 ALA A O 1
ATOM 786 N N . GLU A 1 99 ? -6.258 7.922 3.177 1.00 83.81 99 GLU A N 1
ATOM 787 C CA . GLU A 1 99 ? -4.978 8.141 2.519 1.00 83.81 99 GLU A CA 1
ATOM 788 C C . GLU A 1 99 ? -4.022 8.856 3.474 1.00 83.81 99 GLU A C 1
ATOM 790 O O . GLU A 1 99 ? -4.384 9.859 4.086 1.00 83.81 99 GLU A O 1
ATOM 795 N N . PHE A 1 100 ? -2.808 8.330 3.618 1.00 83.44 100 PHE A N 1
ATOM 796 C CA . PHE A 1 100 ? -1.750 8.939 4.413 1.00 83.44 100 PHE A CA 1
ATOM 797 C C . PHE A 1 100 ? -0.361 8.472 3.969 1.00 83.44 100 PHE A C 1
ATOM 799 O O . PHE A 1 100 ? -0.176 7.400 3.389 1.00 83.44 100 PHE A O 1
ATOM 806 N N . TYR A 1 101 ? 0.638 9.292 4.282 1.00 82.00 101 TYR A N 1
ATOM 807 C CA . TYR A 1 101 ? 2.048 8.988 4.072 1.00 82.00 101 TYR A CA 1
ATOM 808 C C . TYR A 1 101 ? 2.724 8.784 5.424 1.00 82.00 101 TYR A C 1
ATOM 810 O O . TYR A 1 101 ? 2.560 9.604 6.322 1.00 82.00 101 TYR A O 1
ATOM 818 N N . VAL A 1 102 ? 3.523 7.724 5.537 1.00 84.44 102 VAL A N 1
ATOM 819 C CA . VAL A 1 102 ? 4.534 7.580 6.587 1.00 84.44 102 VAL A CA 1
ATOM 820 C C . VAL A 1 102 ? 5.847 8.084 6.021 1.00 84.44 102 VAL A C 1
ATOM 822 O O . VAL A 1 102 ? 6.535 7.351 5.310 1.00 84.44 102 VAL A O 1
ATOM 825 N N . ASN A 1 103 ? 6.169 9.343 6.292 1.00 76.38 103 ASN A N 1
ATOM 826 C CA . ASN A 1 103 ? 7.474 9.911 5.978 1.00 76.38 103 ASN A CA 1
ATOM 827 C C . ASN A 1 103 ? 8.457 9.564 7.111 1.00 76.38 103 ASN A C 1
ATOM 829 O O . ASN A 1 103 ? 8.055 9.476 8.267 1.00 76.38 103 ASN A O 1
ATOM 833 N N . GLN A 1 104 ? 9.733 9.344 6.791 1.00 66.12 104 GLN A N 1
ATOM 834 C CA . GLN A 1 104 ? 10.808 9.145 7.780 1.00 66.12 104 GLN A CA 1
ATOM 835 C C . GLN A 1 104 ? 11.994 10.101 7.550 1.00 66.12 104 GLN A C 1
ATOM 837 O O . GLN A 1 104 ? 13.105 9.865 8.018 1.00 66.12 104 GLN A O 1
ATOM 842 N N . ASN A 1 105 ? 11.791 11.175 6.776 1.00 62.59 105 ASN A N 1
ATOM 843 C CA . ASN A 1 105 ? 12.825 12.101 6.286 1.00 62.59 105 ASN A CA 1
ATOM 844 C C . ASN A 1 105 ? 13.972 11.427 5.497 1.00 62.59 105 ASN A C 1
ATOM 846 O O . ASN A 1 105 ? 14.976 12.058 5.144 1.00 62.59 105 ASN A O 1
ATOM 850 N N . THR A 1 106 ? 13.826 10.147 5.158 1.00 50.56 106 THR A N 1
ATOM 851 C CA . THR A 1 106 ? 14.774 9.380 4.358 1.00 50.56 106 THR A CA 1
ATOM 852 C C . THR A 1 106 ? 14.578 9.722 2.878 1.00 50.56 106 THR A C 1
ATOM 854 O O . THR A 1 106 ? 13.808 9.051 2.216 1.00 50.56 106 THR A O 1
ATOM 857 N N . LYS A 1 107 ? 15.270 10.772 2.389 1.00 40.56 107 LYS A N 1
ATOM 858 C CA . LYS A 1 107 ? 15.161 11.477 1.074 1.00 40.56 107 LYS A CA 1
ATOM 859 C C . LYS A 1 107 ? 14.944 10.650 -0.197 1.00 40.56 107 LYS A C 1
ATOM 861 O O . LYS A 1 107 ? 15.938 10.143 -0.752 1.00 40.56 107 LYS A O 1
ATOM 866 N N . SER A 1 108 ? 13.705 10.517 -0.695 1.00 45.38 108 SER A N 1
ATOM 867 C CA . SER A 1 108 ? 13.372 9.429 -1.625 1.00 45.38 108 SER A CA 1
ATOM 868 C C . SER A 1 108 ? 11.847 9.386 -2.129 1.00 45.38 108 SER A C 1
ATOM 870 O O . SER A 1 108 ? 11.328 10.468 -2.332 1.00 45.38 108 SER A O 1
ATOM 872 N N . THR A 1 109 ? 11.153 8.264 -2.524 1.00 37.84 109 THR A N 1
ATOM 873 C CA . THR A 1 109 ? 9.654 8.022 -2.777 1.00 37.84 109 THR A CA 1
ATOM 874 C C . THR A 1 109 ? 9.146 6.498 -2.833 1.00 37.84 109 THR A C 1
ATOM 876 O O . THR A 1 109 ? 9.450 5.832 -3.817 1.00 37.84 109 THR A O 1
ATOM 879 N N . SER A 1 110 ? 8.408 5.866 -1.862 1.00 42.72 110 SER A N 1
ATOM 880 C CA . SER A 1 110 ? 7.861 4.443 -1.957 1.00 42.72 110 SER A CA 1
ATOM 881 C C . SER A 1 110 ? 6.336 4.347 -1.966 1.00 42.72 110 SER A C 1
ATOM 883 O O . SER A 1 110 ? 5.673 5.023 -1.183 1.00 42.72 110 SER A O 1
ATOM 885 N N . ILE A 1 111 ? 5.777 3.426 -2.758 1.00 47.62 111 ILE A N 1
ATOM 886 C CA . ILE A 1 111 ? 4.336 3.405 -3.031 1.00 47.62 111 ILE A CA 1
ATOM 887 C C . ILE A 1 111 ? 3.750 1.983 -2.927 1.00 47.62 111 ILE A C 1
ATOM 889 O O . ILE A 1 111 ? 3.981 1.161 -3.814 1.00 47.62 111 ILE A O 1
ATOM 893 N N . ILE A 1 112 ? 2.947 1.708 -1.887 1.00 48.78 112 ILE A N 1
ATOM 894 C CA . ILE A 1 112 ? 1.907 0.663 -1.936 1.00 48.78 112 ILE A CA 1
ATOM 895 C C . ILE A 1 112 ? 0.571 1.378 -2.168 1.00 48.78 112 ILE A C 1
ATOM 897 O O . ILE A 1 112 ? -0.038 1.876 -1.224 1.00 48.78 112 ILE A O 1
ATOM 901 N N . VAL A 1 113 ? 0.080 1.417 -3.409 1.00 48.31 113 VAL A N 1
ATOM 902 C CA . VAL A 1 113 ? -1.315 1.825 -3.642 1.00 48.31 113 VAL A CA 1
ATOM 903 C C . VAL A 1 113 ? -2.209 0.595 -3.526 1.00 48.31 113 VAL A C 1
ATOM 905 O O . VAL A 1 113 ? -2.046 -0.360 -4.283 1.00 48.31 113 VAL A O 1
ATOM 908 N N . LEU A 1 114 ? -3.183 0.634 -2.617 1.00 50.72 114 LEU A N 1
ATOM 909 C CA . LEU A 1 114 ? -4.312 -0.296 -2.587 1.00 50.72 114 LEU A CA 1
ATOM 910 C C . LEU A 1 114 ? -5.546 0.429 -3.166 1.00 50.72 114 LEU A C 1
ATOM 912 O O . LEU A 1 114 ? -6.549 0.613 -2.476 1.00 50.72 114 LEU A O 1
ATOM 916 N N . ASP A 1 115 ? -5.432 0.894 -4.422 1.00 38.25 115 ASP A N 1
ATOM 917 C CA . ASP A 1 115 ? -6.491 1.613 -5.163 1.00 38.25 115 ASP A CA 1
ATOM 918 C C . ASP A 1 115 ? -7.684 0.681 -5.408 1.00 38.25 115 ASP A C 1
ATOM 920 O O . ASP A 1 115 ? -7.491 -0.421 -5.922 1.00 38.25 115 ASP A O 1
ATOM 924 N N . GLY A 1 116 ? -8.896 1.154 -5.087 1.00 36.75 116 GLY A N 1
ATOM 925 C CA . GLY A 1 116 ? -10.166 0.436 -5.173 1.00 36.75 116 GLY A CA 1
ATOM 926 C C . GLY A 1 116 ? -11.159 0.812 -6.294 1.00 36.75 116 GLY A C 1
ATOM 927 O O . GLY A 1 116 ? -12.290 0.329 -6.235 1.00 36.75 116 GLY A O 1
ATOM 928 N N . ARG A 1 117 ? -10.850 1.628 -7.325 1.00 33.97 117 ARG A N 1
ATOM 929 C CA . ARG A 1 117 ? -11.931 2.211 -8.187 1.00 33.97 117 ARG A CA 1
ATOM 930 C C . ARG A 1 117 ? -12.976 1.257 -8.792 1.00 33.97 117 ARG A C 1
ATOM 932 O O . ARG A 1 117 ? -12.664 0.411 -9.637 1.00 33.97 117 ARG A O 1
ATOM 939 N N . ARG A 1 118 ? -14.251 1.527 -8.490 1.00 35.41 118 ARG A N 1
ATOM 940 C CA . ARG A 1 118 ? -15.427 0.812 -9.005 1.00 35.41 118 ARG A CA 1
ATOM 941 C C . ARG A 1 118 ? -15.816 1.245 -10.429 1.00 35.41 118 ARG A C 1
ATOM 943 O O . ARG A 1 118 ? -16.180 2.391 -10.645 1.00 35.41 118 ARG A O 1
ATOM 950 N N . TRP A 1 119 ? -15.924 0.283 -11.345 1.00 32.66 119 TRP A N 1
ATOM 951 C CA . TRP A 1 119 ? -17.138 0.119 -12.163 1.00 32.66 119 TRP A CA 1
ATOM 952 C C . TRP A 1 119 ? -17.649 -1.303 -11.863 1.00 32.66 119 TRP A C 1
ATOM 954 O O . TRP A 1 119 ? -17.002 -2.293 -12.185 1.00 32.66 119 TRP A O 1
ATOM 964 N N . LYS A 1 120 ? -18.765 -1.392 -11.131 1.00 29.66 120 LYS A N 1
ATOM 965 C CA . LYS A 1 120 ? -19.397 -2.598 -10.542 1.00 29.66 120 LYS A CA 1
ATOM 966 C C . LYS A 1 120 ? -18.664 -3.473 -9.488 1.00 29.66 120 LYS A C 1
ATOM 968 O O . LYS A 1 120 ? -19.388 -4.168 -8.785 1.00 29.66 120 LYS A O 1
ATOM 973 N N . THR A 1 121 ? -17.359 -3.368 -9.199 1.00 34.50 121 THR A N 1
ATOM 974 C CA . THR A 1 121 ? -16.738 -3.959 -7.964 1.00 34.50 121 THR A CA 1
ATOM 975 C C . THR A 1 121 ? -15.579 -3.115 -7.398 1.00 34.50 121 THR A C 1
ATOM 977 O O . THR A 1 121 ? -14.897 -2.484 -8.204 1.00 34.50 121 THR A O 1
ATOM 980 N N . PRO A 1 122 ? -15.343 -3.083 -6.067 1.00 31.81 122 PRO A N 1
ATOM 981 C CA . PRO A 1 122 ? -14.241 -2.325 -5.449 1.00 31.81 122 PRO A CA 1
ATOM 982 C C . PRO A 1 122 ? -12.907 -3.062 -5.636 1.00 31.81 122 PRO A C 1
ATOM 984 O O . PRO A 1 122 ? -12.850 -4.237 -5.299 1.00 31.81 122 PRO A O 1
ATOM 987 N N . ARG A 1 123 ? -11.866 -2.430 -6.203 1.00 48.84 123 ARG A N 1
ATOM 988 C CA . ARG A 1 123 ? -10.637 -3.127 -6.644 1.00 48.84 123 ARG A CA 1
ATOM 989 C C . ARG A 1 123 ? -9.771 -3.619 -5.471 1.00 48.84 123 ARG A C 1
ATOM 991 O O . ARG A 1 123 ? -9.536 -2.879 -4.528 1.00 48.84 123 ARG A O 1
ATOM 998 N N . TRP A 1 124 ? -9.103 -4.771 -5.543 1.00 54.06 124 TRP A N 1
ATOM 999 C CA . TRP A 1 124 ? -9.690 -6.099 -5.750 1.00 54.06 124 TRP A CA 1
ATOM 1000 C C . TRP A 1 124 ? -10.568 -6.233 -7.018 1.00 54.06 124 TRP A C 1
ATOM 1002 O O . TRP A 1 124 ? -11.792 -6.162 -6.926 1.00 54.06 124 TRP A O 1
ATOM 1012 N N . ARG A 1 125 ? -10.008 -6.370 -8.238 1.00 67.88 125 ARG A N 1
ATOM 1013 C CA . ARG A 1 125 ? -10.857 -6.560 -9.445 1.00 67.88 125 ARG A CA 1
ATOM 1014 C C . ARG A 1 125 ? -11.823 -7.739 -9.229 1.00 67.88 125 ARG A C 1
ATOM 1016 O O . ARG A 1 125 ? -11.586 -8.588 -8.367 1.00 67.88 125 ARG A O 1
ATOM 1023 N N . CYS A 1 126 ? -12.913 -7.773 -10.001 1.00 70.00 126 CYS A N 1
ATOM 1024 C CA . CYS A 1 126 ? -14.013 -8.739 -9.900 1.00 70.00 126 CYS A CA 1
ATOM 1025 C C . CYS A 1 126 ? -13.585 -10.111 -9.338 1.00 70.00 126 CYS A C 1
ATOM 1027 O O . CYS A 1 126 ? -12.818 -10.831 -9.973 1.00 70.00 126 CYS A O 1
ATOM 1029 N N . GLY A 1 127 ? -14.084 -10.472 -8.151 1.00 81.06 127 GLY A N 1
ATOM 1030 C CA . GLY A 1 127 ? -13.741 -11.737 -7.487 1.00 81.06 127 GLY A CA 1
ATOM 1031 C C . GLY A 1 127 ? -12.526 -11.699 -6.548 1.00 81.06 127 GLY A C 1
ATOM 1032 O O . GLY A 1 127 ? -12.078 -12.758 -6.121 1.00 81.06 127 GLY A O 1
ATOM 1033 N N . GLY A 1 128 ? -12.001 -10.521 -6.194 1.00 81.81 128 GLY A N 1
ATOM 1034 C CA . GLY A 1 128 ? -10.931 -10.380 -5.194 1.00 81.81 128 GLY A CA 1
ATOM 1035 C C . GLY A 1 128 ? -9.523 -10.203 -5.768 1.00 81.81 128 GLY A C 1
ATOM 1036 O O . GLY A 1 128 ? -8.544 -10.272 -5.032 1.00 81.81 128 GLY A O 1
ATOM 1037 N N . GLN A 1 129 ? -9.402 -9.997 -7.076 1.00 85.81 129 GLN A N 1
ATOM 1038 C CA . GLN A 1 129 ? -8.140 -9.973 -7.819 1.00 85.81 129 GLN A CA 1
ATOM 1039 C C . GLN A 1 129 ? -7.257 -8.778 -7.450 1.00 85.81 129 GLN A C 1
ATOM 1041 O O . GLN A 1 129 ? -7.615 -7.629 -7.709 1.00 85.81 129 GLN A O 1
ATOM 1046 N N . GLY A 1 130 ? -6.079 -9.035 -6.894 1.00 84.69 130 GLY A N 1
ATOM 1047 C CA . GLY A 1 130 ? -5.111 -7.984 -6.600 1.00 84.69 130 GLY A CA 1
ATOM 1048 C C . GLY A 1 130 ? -4.255 -7.596 -7.805 1.00 84.69 130 GLY A C 1
ATOM 1049 O O . GLY A 1 130 ? -4.131 -8.350 -8.768 1.00 84.69 130 GLY A O 1
ATOM 1050 N N . GLU A 1 131 ? -3.654 -6.413 -7.751 1.00 86.75 131 GLU A N 1
ATOM 1051 C CA . GLU A 1 131 ? -2.650 -5.929 -8.702 1.00 86.75 131 GLU A CA 1
ATOM 1052 C C . GLU A 1 131 ? -1.662 -5.016 -7.969 1.00 86.75 131 GLU A C 1
ATOM 1054 O O . GLU A 1 131 ? -2.012 -4.439 -6.940 1.00 86.75 131 GLU A O 1
ATOM 1059 N N . VAL A 1 132 ? -0.442 -4.867 -8.485 1.00 85.88 132 VAL A N 1
ATOM 1060 C CA . VAL A 1 132 ? 0.412 -3.733 -8.106 1.00 85.88 132 VAL A CA 1
ATOM 1061 C C . VAL A 1 132 ? 0.012 -2.564 -8.992 1.00 85.88 132 VAL A C 1
ATOM 1063 O O . VAL A 1 132 ? 0.160 -2.647 -10.208 1.00 85.88 132 VAL A O 1
ATOM 1066 N N . TYR A 1 133 ? -0.489 -1.485 -8.399 1.00 85.75 133 TYR A N 1
ATOM 1067 C CA . TYR A 1 133 ? -0.801 -0.253 -9.117 1.00 85.75 133 TYR A CA 1
ATOM 1068 C C . TYR A 1 133 ? 0.294 0.786 -8.856 1.00 85.75 133 TYR A C 1
ATOM 1070 O O . TYR A 1 133 ? 0.596 1.096 -7.702 1.00 85.75 133 TYR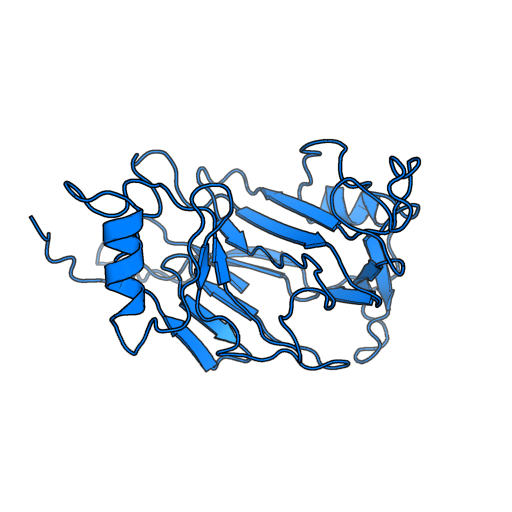 A O 1
ATOM 1078 N N . ALA A 1 134 ? 0.912 1.303 -9.919 1.00 85.62 134 ALA A N 1
ATOM 1079 C CA . ALA A 1 134 ? 2.080 2.174 -9.824 1.00 85.62 134 ALA A CA 1
ATOM 1080 C C . ALA A 1 134 ? 2.033 3.321 -10.840 1.00 85.62 134 ALA A C 1
ATOM 1082 O O . ALA A 1 134 ? 1.869 3.101 -12.039 1.00 85.62 134 ALA A O 1
ATOM 1083 N N . TYR A 1 135 ? 2.257 4.548 -10.371 1.00 85.38 135 TYR A N 1
ATOM 1084 C CA . TYR A 1 135 ? 2.604 5.668 -11.246 1.00 85.38 135 TYR A CA 1
ATOM 1085 C C . TYR A 1 135 ? 4.081 5.547 -11.632 1.00 85.38 135 TYR A C 1
ATOM 1087 O O . TYR A 1 135 ? 4.940 5.385 -10.763 1.00 85.38 135 TYR A O 1
ATOM 1095 N N . MET A 1 136 ? 4.378 5.594 -12.929 1.00 83.81 136 MET A N 1
ATOM 1096 C CA . MET A 1 136 ? 5.729 5.448 -13.475 1.00 83.81 136 MET A CA 1
ATOM 1097 C C . MET A 1 136 ? 6.003 6.557 -14.496 1.00 83.81 136 MET A C 1
ATOM 1099 O O . MET A 1 136 ? 5.069 7.107 -15.074 1.00 83.81 136 MET A O 1
ATOM 1103 N N . THR A 1 137 ? 7.276 6.889 -14.739 1.00 86.00 137 THR A N 1
ATOM 1104 C CA . THR A 1 137 ? 7.630 7.827 -15.823 1.00 86.00 137 THR A CA 1
ATOM 1105 C C . THR A 1 137 ? 7.233 7.257 -17.188 1.00 86.00 137 THR A C 1
ATOM 1107 O O . THR A 1 137 ? 7.274 6.043 -17.380 1.00 86.00 137 THR A O 1
ATOM 1110 N N . HIS A 1 138 ? 6.911 8.117 -18.155 1.00 87.62 138 HIS A N 1
ATOM 1111 C CA . HIS A 1 138 ? 6.708 7.704 -19.546 1.00 87.62 138 HIS A CA 1
ATOM 1112 C C . HIS A 1 138 ? 8.031 7.336 -20.249 1.00 87.62 138 HIS A C 1
ATOM 1114 O O . HIS A 1 138 ? 8.014 6.587 -21.223 1.00 87.62 138 HIS A O 1
ATOM 1120 N N . ASP A 1 139 ? 9.181 7.766 -19.714 1.00 88.69 139 ASP A N 1
ATOM 1121 C CA . ASP A 1 139 ? 10.528 7.523 -20.260 1.00 88.69 139 ASP A CA 1
ATOM 1122 C C . ASP A 1 139 ? 11.055 6.090 -20.017 1.00 88.69 139 ASP A C 1
ATOM 1124 O O . ASP A 1 139 ? 12.255 5.885 -19.834 1.00 88.69 139 ASP A O 1
ATOM 1128 N N . GLN A 1 140 ? 10.182 5.079 -19.965 1.00 87.50 140 GLN A N 1
ATOM 1129 C CA . GLN A 1 140 ? 10.535 3.719 -19.525 1.00 87.50 140 GLN A CA 1
ATOM 1130 C C . GLN A 1 140 ? 11.682 3.068 -20.302 1.00 87.50 140 GLN A C 1
ATOM 1132 O O . GLN A 1 140 ? 12.400 2.224 -19.765 1.00 87.50 140 GLN A O 1
ATOM 1137 N N . LYS A 1 141 ? 11.863 3.451 -21.567 1.00 84.62 141 LYS A N 1
ATOM 1138 C CA . LYS A 1 141 ? 12.952 2.980 -22.415 1.00 84.62 141 LYS A CA 1
ATOM 1139 C C . LYS A 1 141 ? 13.347 4.069 -23.410 1.00 84.62 141 LYS A C 1
ATOM 1141 O O . LYS A 1 141 ? 12.504 4.623 -24.112 1.00 84.62 141 LYS A O 1
ATOM 1146 N N . ALA A 1 142 ? 14.646 4.352 -23.485 1.00 82.50 142 ALA A N 1
ATOM 1147 C CA . ALA A 1 142 ? 15.187 5.370 -24.378 1.00 82.50 142 ALA A CA 1
ATOM 1148 C C . ALA A 1 142 ? 14.860 5.065 -25.852 1.00 82.50 142 ALA A C 1
ATOM 1150 O O . ALA A 1 142 ? 15.029 3.938 -26.319 1.00 82.50 142 ALA A O 1
ATOM 1151 N N . GLY A 1 143 ? 14.402 6.083 -26.586 1.00 83.44 143 GLY A N 1
ATOM 1152 C CA . GLY A 1 143 ? 14.090 5.978 -28.016 1.00 83.44 143 GLY A CA 1
ATOM 1153 C C . GLY A 1 143 ? 12.790 5.240 -28.360 1.00 83.44 143 GLY A C 1
ATOM 1154 O O . GLY A 1 143 ? 12.524 5.033 -29.540 1.00 83.44 143 GLY A O 1
ATOM 1155 N N . THR A 1 144 ? 11.972 4.862 -27.374 1.00 84.69 144 THR A N 1
ATOM 1156 C CA . THR A 1 144 ? 10.624 4.308 -27.586 1.00 84.69 144 THR A CA 1
ATOM 1157 C C . THR A 1 144 ? 9.595 5.129 -26.830 1.00 84.69 144 THR A C 1
ATOM 1159 O O . THR A 1 144 ? 9.844 5.511 -25.690 1.00 84.69 144 THR A O 1
ATOM 1162 N N . ASP A 1 145 ? 8.430 5.365 -27.428 1.00 90.06 145 ASP A N 1
ATOM 1163 C CA . ASP A 1 145 ? 7.302 5.940 -26.702 1.00 90.06 145 ASP A CA 1
ATOM 1164 C C . ASP A 1 145 ? 6.737 4.952 -25.660 1.00 90.06 145 ASP A C 1
ATOM 1166 O O . ASP A 1 145 ? 6.972 3.738 -25.707 1.00 90.06 145 ASP A O 1
ATOM 1170 N N . PHE A 1 146 ? 5.967 5.488 -24.715 1.00 88.75 146 PHE A N 1
ATOM 1171 C CA . PHE A 1 146 ? 5.393 4.728 -23.608 1.00 88.75 146 PHE A CA 1
ATOM 1172 C C . PHE A 1 146 ? 4.444 3.603 -24.057 1.00 88.75 146 PHE A C 1
ATOM 1174 O O . PHE A 1 146 ? 4.440 2.532 -23.445 1.00 88.75 146 PHE A O 1
ATOM 1181 N N . ASN A 1 147 ? 3.686 3.796 -25.143 1.00 88.94 147 ASN A N 1
ATOM 1182 C CA . ASN A 1 147 ? 2.771 2.774 -25.654 1.00 88.94 147 ASN A CA 1
ATOM 1183 C C . ASN A 1 147 ? 3.557 1.620 -26.288 1.00 88.94 147 ASN A C 1
ATOM 1185 O O . ASN A 1 147 ? 3.298 0.464 -25.963 1.00 88.94 147 ASN A O 1
ATOM 1189 N N . SER A 1 148 ? 4.591 1.922 -27.081 1.00 89.88 148 SER A N 1
ATOM 1190 C CA . SER A 1 148 ? 5.521 0.919 -27.619 1.00 89.88 148 SER A CA 1
ATOM 1191 C C . SER A 1 148 ? 6.218 0.106 -26.519 1.00 89.88 148 SER A C 1
ATOM 1193 O O . SER A 1 148 ? 6.356 -1.114 -26.642 1.00 89.88 148 SER A O 1
ATOM 1195 N N . TRP A 1 149 ? 6.637 0.743 -25.417 1.00 89.12 149 TRP A N 1
ATOM 1196 C CA . TRP A 1 149 ? 7.158 0.015 -24.251 1.00 89.12 149 TRP A CA 1
ATOM 1197 C C . TRP A 1 149 ? 6.077 -0.867 -23.609 1.00 89.12 149 TRP A C 1
ATOM 1199 O O . TRP A 1 149 ? 6.316 -2.058 -23.393 1.00 89.12 149 TRP A O 1
ATOM 1209 N N . CYS A 1 150 ? 4.881 -0.325 -23.371 1.00 88.38 150 CYS A N 1
ATOM 1210 C CA . CYS A 1 150 ? 3.767 -1.047 -22.761 1.00 88.38 150 CYS A CA 1
ATOM 1211 C C . CYS A 1 150 ? 3.351 -2.286 -23.575 1.00 88.38 150 CYS A C 1
ATOM 1213 O O . CYS A 1 150 ? 3.176 -3.374 -23.023 1.00 88.38 150 CYS A O 1
ATOM 1215 N N . ASP A 1 151 ? 3.232 -2.154 -24.895 1.00 88.19 151 ASP A N 1
ATOM 1216 C CA . ASP A 1 151 ? 2.878 -3.261 -25.785 1.00 88.19 151 ASP A CA 1
ATOM 1217 C C . ASP A 1 151 ? 3.969 -4.342 -25.806 1.00 88.19 151 ASP A C 1
ATOM 1219 O O . ASP A 1 151 ? 3.655 -5.535 -25.834 1.00 88.19 151 ASP A O 1
ATOM 1223 N N . SER A 1 152 ? 5.243 -3.952 -25.658 1.00 87.69 152 SER A N 1
ATOM 1224 C CA . SER A 1 152 ? 6.354 -4.900 -25.488 1.00 87.69 152 SER A CA 1
ATOM 1225 C C . SER A 1 152 ? 6.312 -5.685 -24.166 1.00 87.69 152 SER A C 1
ATOM 1227 O O . SER A 1 152 ? 6.912 -6.760 -24.077 1.00 87.69 152 SER A O 1
ATOM 1229 N N . LEU A 1 153 ? 5.605 -5.184 -23.141 1.00 84.81 153 LEU A N 1
ATOM 1230 C CA . LEU A 1 153 ? 5.320 -5.950 -21.926 1.00 84.81 153 LEU A CA 1
ATOM 1231 C C . LEU A 1 153 ? 4.174 -6.935 -22.161 1.00 84.81 153 LEU A C 1
ATOM 1233 O O . LEU A 1 153 ? 4.339 -8.116 -21.866 1.00 84.81 153 LEU A O 1
ATOM 1237 N N . LYS A 1 154 ? 3.051 -6.493 -22.746 1.00 83.06 154 LYS A N 1
ATOM 1238 C CA . LYS A 1 154 ? 1.866 -7.345 -22.999 1.00 83.06 154 LYS A CA 1
ATOM 1239 C C . LYS A 1 154 ? 2.206 -8.623 -23.778 1.00 83.06 154 LYS A C 1
ATOM 1241 O O . LYS A 1 154 ? 1.589 -9.664 -23.542 1.00 83.06 154 LYS A O 1
ATOM 1246 N N . SER A 1 155 ? 3.192 -8.555 -24.678 1.00 80.44 155 SER A N 1
ATOM 1247 C CA . SER A 1 155 ? 3.653 -9.687 -25.493 1.00 80.44 155 SER A CA 1
ATOM 1248 C C . SER A 1 155 ? 4.466 -10.747 -24.735 1.00 80.44 155 SER A C 1
ATOM 1250 O O . SER A 1 155 ? 4.709 -11.817 -25.287 1.00 80.44 155 SER A O 1
ATOM 1252 N N . ARG A 1 156 ? 4.935 -10.474 -23.510 1.00 79.75 156 ARG A N 1
ATOM 1253 C CA . ARG A 1 156 ? 5.708 -11.427 -22.693 1.00 79.75 156 ARG A CA 1
ATOM 1254 C C . ARG A 1 156 ? 4.754 -12.225 -21.802 1.00 79.75 156 ARG A C 1
ATOM 1256 O O . ARG A 1 156 ? 3.972 -11.623 -21.071 1.00 79.75 156 ARG A O 1
ATOM 1263 N N . GLU A 1 157 ? 4.864 -13.556 -21.786 1.00 70.19 157 GLU A N 1
ATOM 1264 C CA . GLU A 1 157 ? 3.942 -14.426 -21.023 1.00 70.19 157 GLU A CA 1
ATOM 1265 C C . GLU A 1 157 ? 3.868 -14.078 -19.526 1.0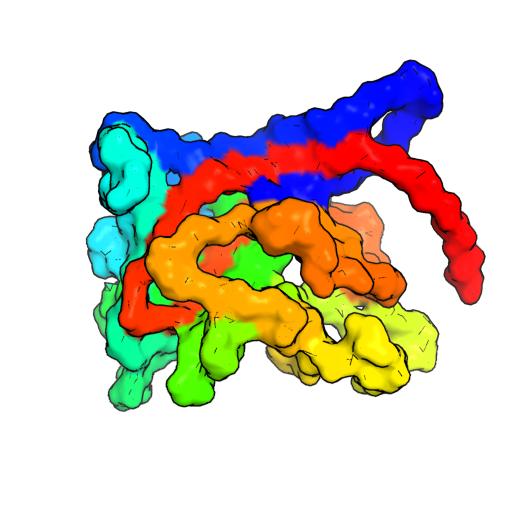0 70.19 157 GLU A C 1
ATOM 1267 O O . GLU A 1 157 ? 2.794 -14.050 -18.926 1.00 70.19 157 GLU A O 1
ATOM 1272 N N . ILE A 1 158 ? 5.014 -13.708 -18.949 1.00 64.69 158 ILE A N 1
ATOM 1273 C CA . ILE A 1 158 ? 5.177 -13.305 -17.542 1.00 64.69 158 ILE A CA 1
ATOM 1274 C C . ILE A 1 158 ? 4.417 -11.997 -17.219 1.00 64.69 158 ILE A C 1
ATOM 1276 O O . ILE A 1 158 ? 4.115 -11.712 -16.062 1.00 64.69 158 ILE A O 1
ATOM 1280 N N . PHE A 1 159 ? 4.079 -11.196 -18.236 1.00 66.06 159 PHE A N 1
ATOM 1281 C CA . PHE A 1 159 ? 3.474 -9.865 -18.115 1.00 66.06 159 PHE A CA 1
ATOM 1282 C C . PHE A 1 159 ? 2.138 -9.727 -18.865 1.00 66.06 159 PHE A C 1
ATOM 1284 O O . PHE A 1 159 ? 1.666 -8.611 -19.081 1.00 66.06 159 PHE A O 1
ATOM 1291 N N . HIS A 1 160 ? 1.453 -10.833 -19.178 1.00 59.06 160 HIS A N 1
ATOM 1292 C CA . HIS A 1 160 ? 0.121 -10.846 -19.814 1.00 59.06 160 HIS A CA 1
ATOM 1293 C C . HIS A 1 160 ? -0.998 -10.102 -19.049 1.00 59.06 160 HIS A C 1
ATOM 1295 O O . HIS A 1 160 ? -2.150 -10.095 -19.480 1.00 59.06 160 HIS A O 1
ATOM 1301 N N . LYS A 1 161 ? -0.688 -9.487 -17.904 1.00 77.88 161 LYS A N 1
ATOM 1302 C CA . LYS A 1 161 ? -1.619 -8.746 -17.047 1.00 77.88 161 LYS A CA 1
ATOM 1303 C C . LYS A 1 161 ? -1.059 -7.377 -16.640 1.00 77.88 161 LYS A C 1
ATOM 1305 O O . LYS A 1 161 ? -1.168 -6.985 -15.479 1.00 77.88 161 LYS A O 1
ATOM 1310 N N . VAL A 1 162 ? -0.411 -6.688 -17.582 1.00 84.44 162 VAL A N 1
ATOM 1311 C CA . VAL A 1 162 ? -0.021 -5.275 -17.455 1.00 84.44 162 VAL A CA 1
ATOM 1312 C C . VAL A 1 162 ? -1.032 -4.402 -18.195 1.00 84.44 162 VAL A C 1
ATOM 1314 O O . VAL A 1 162 ? -1.156 -4.473 -19.418 1.00 84.44 162 VAL A O 1
ATOM 1317 N N . GLY A 1 163 ? -1.761 -3.578 -17.447 1.00 86.56 163 GLY A N 1
ATOM 1318 C CA . GLY A 1 163 ? -2.654 -2.551 -17.972 1.00 86.56 163 GLY A CA 1
ATOM 1319 C C . GLY A 1 163 ? -2.031 -1.175 -17.787 1.00 86.56 163 GLY A C 1
ATOM 1320 O O . GLY A 1 163 ? -2.020 -0.661 -16.672 1.00 86.56 163 GLY A O 1
ATOM 1321 N N . CYS A 1 164 ? -1.521 -0.581 -18.865 1.00 87.44 164 CYS A N 1
ATOM 1322 C CA . CYS A 1 164 ? -1.015 0.791 -18.846 1.00 87.44 164 CYS A CA 1
ATOM 1323 C C . CYS A 1 164 ? -2.133 1.794 -19.139 1.00 87.44 164 CYS A C 1
ATOM 1325 O O . CYS A 1 164 ? -3.072 1.492 -19.877 1.00 87.44 164 CYS A O 1
ATOM 1327 N N . SER A 1 165 ? -1.973 2.996 -18.598 1.00 86.12 165 SER A N 1
ATOM 1328 C CA . SER A 1 165 ? -2.723 4.201 -18.936 1.00 86.12 165 SER A CA 1
ATOM 1329 C C . SER A 1 165 ? -1.708 5.328 -19.118 1.00 86.12 165 SER A C 1
ATOM 1331 O O . SER A 1 165 ? -0.653 5.305 -18.487 1.00 86.12 165 SER A O 1
ATOM 1333 N N . ASP A 1 166 ? -2.004 6.280 -19.992 1.00 83.25 166 ASP A N 1
ATOM 1334 C CA . ASP A 1 166 ? -1.234 7.508 -20.215 1.00 83.25 166 ASP A CA 1
ATOM 1335 C C . ASP A 1 166 ? -1.690 8.665 -19.305 1.00 83.25 166 ASP A C 1
ATOM 1337 O O . ASP A 1 166 ? -1.100 9.749 -19.320 1.00 83.25 166 ASP A O 1
ATOM 1341 N N . HIS A 1 167 ? -2.759 8.449 -18.529 1.00 83.12 167 HIS A N 1
ATOM 1342 C CA . HIS A 1 167 ? -3.365 9.427 -17.616 1.00 83.12 167 HIS A CA 1
ATOM 1343 C C . HIS A 1 167 ? -3.568 8.887 -16.185 1.00 83.12 167 HIS A C 1
ATOM 1345 O O . HIS A 1 167 ? -3.744 9.668 -15.252 1.00 83.12 167 HIS A O 1
ATOM 1351 N N . ASP A 1 168 ? -3.522 7.565 -15.998 1.00 84.81 168 ASP A N 1
ATOM 1352 C CA . ASP A 1 168 ? -3.586 6.881 -14.702 1.00 84.81 168 ASP A CA 1
ATOM 1353 C C . ASP A 1 168 ? -2.292 6.089 -14.430 1.00 84.81 168 ASP A C 1
ATOM 1355 O O . ASP A 1 168 ? -1.388 6.016 -15.257 1.00 84.81 168 ASP A O 1
ATOM 1359 N N . GLY A 1 169 ? -2.214 5.446 -13.266 1.00 83.31 169 GLY A N 1
ATOM 1360 C CA . GLY A 1 169 ? -1.165 4.480 -12.958 1.00 83.31 169 GLY A CA 1
ATOM 1361 C C . GLY A 1 169 ? -1.326 3.166 -13.728 1.00 83.31 169 GLY A C 1
ATOM 1362 O O . GLY A 1 169 ? -2.398 2.816 -14.228 1.00 83.31 169 GLY A O 1
ATOM 1363 N N . ILE A 1 170 ? -0.232 2.416 -13.784 1.00 84.56 170 ILE A N 1
ATOM 1364 C CA . ILE A 1 170 ? -0.116 1.125 -14.455 1.00 84.56 170 ILE A CA 1
ATOM 1365 C C . ILE A 1 170 ? -0.514 0.027 -13.467 1.00 84.56 170 ILE A C 1
ATOM 1367 O O . ILE A 1 170 ? 0.065 -0.072 -12.385 1.00 84.56 170 ILE A O 1
ATOM 1371 N N . GLY A 1 171 ? -1.474 -0.816 -13.847 1.00 86.62 171 GLY A N 1
ATOM 1372 C CA . GLY A 1 171 ? -1.793 -2.053 -13.134 1.00 86.62 171 GLY A CA 1
ATOM 1373 C C . GLY A 1 171 ? -0.884 -3.190 -13.600 1.00 86.62 171 GLY A C 1
ATOM 1374 O O . GLY A 1 171 ? -0.763 -3.430 -14.799 1.00 86.62 171 GLY A O 1
ATOM 1375 N N . ILE A 1 172 ? -0.243 -3.890 -12.667 1.00 84.69 172 ILE A N 1
ATOM 1376 C CA . ILE A 1 172 ? 0.716 -4.968 -12.927 1.00 84.69 172 ILE A CA 1
ATOM 1377 C C . ILE A 1 172 ? 0.263 -6.234 -12.198 1.00 84.69 172 ILE A C 1
ATOM 1379 O O . ILE A 1 172 ? 0.005 -6.216 -10.994 1.00 84.69 172 ILE A O 1
ATOM 1383 N N . GLY A 1 173 ? 0.205 -7.355 -12.921 1.00 85.56 173 GLY A N 1
ATOM 1384 C CA . GLY A 1 173 ? -0.108 -8.665 -12.347 1.00 85.56 173 GLY A CA 1
ATOM 1385 C C . GLY A 1 173 ? -1.572 -8.820 -11.928 1.00 85.56 173 GLY A C 1
ATOM 1386 O O . GLY A 1 173 ? -1.866 -9.548 -10.981 1.00 85.56 173 GLY A O 1
ATOM 1387 N N . THR A 1 174 ? -2.494 -8.146 -12.618 1.00 86.31 174 THR A N 1
ATOM 1388 C CA . THR A 1 174 ? -3.920 -8.096 -12.268 1.00 86.31 174 THR A CA 1
ATOM 1389 C C . THR A 1 174 ? -4.569 -9.477 -12.145 1.00 86.31 174 THR A C 1
ATOM 1391 O O . THR A 1 174 ? -4.732 -10.199 -13.123 1.00 86.31 174 THR A O 1
ATOM 1394 N N . GLY A 1 175 ? -4.968 -9.870 -10.938 1.00 85.44 175 GLY A N 1
ATOM 1395 C CA . GLY A 1 175 ? -5.539 -11.189 -10.672 1.00 85.44 175 GLY A CA 1
ATOM 1396 C C . GLY A 1 175 ? -4.546 -12.335 -10.859 1.00 85.44 175 GLY A C 1
ATOM 1397 O O . GLY A 1 175 ? -4.947 -13.433 -11.245 1.00 85.44 175 GLY A O 1
ATOM 1398 N N . VAL A 1 176 ? -3.246 -12.090 -10.672 1.00 86.31 176 VAL A N 1
ATOM 1399 C CA . VAL A 1 176 ? -2.283 -13.163 -10.369 1.00 86.31 176 VAL A CA 1
ATOM 1400 C C . VAL A 1 176 ? -2.577 -13.695 -8.966 1.00 86.31 176 VAL A C 1
ATOM 1402 O O . VAL A 1 176 ? -2.874 -14.875 -8.812 1.00 86.31 176 VAL A O 1
ATOM 1405 N N . PHE A 1 177 ? -2.685 -12.795 -7.986 1.00 86.19 177 PHE A N 1
ATOM 1406 C CA . PHE A 1 177 ? -3.149 -13.111 -6.639 1.00 86.19 177 PHE A CA 1
ATOM 1407 C C . PHE A 1 177 ? -4.604 -12.684 -6.420 1.00 86.19 177 PHE A C 1
ATOM 1409 O O . PHE A 1 177 ? -5.124 -11.787 -7.090 1.00 86.19 177 PHE A O 1
ATOM 1416 N N . HIS A 1 178 ? -5.267 -13.334 -5.466 1.00 87.06 178 HIS A N 1
ATOM 1417 C CA . HIS A 1 178 ? -6.613 -12.982 -5.024 1.00 87.06 178 HIS A CA 1
ATOM 1418 C C . HIS A 1 178 ? -6.610 -12.817 -3.509 1.00 87.06 178 HIS A C 1
ATOM 1420 O O . HIS A 1 178 ? -6.180 -13.711 -2.776 1.00 87.06 178 HIS A O 1
ATOM 1426 N N . PHE A 1 179 ? -7.115 -11.686 -3.040 1.00 83.69 179 PHE A N 1
ATOM 1427 C CA . PHE A 1 179 ? -7.403 -11.497 -1.633 1.00 83.69 179 PHE A CA 1
ATOM 1428 C C . PHE A 1 179 ? -8.708 -12.224 -1.252 1.00 83.69 179 PHE A C 1
ATOM 1430 O O . PHE A 1 179 ? -9.583 -12.454 -2.088 1.00 83.69 179 PHE A O 1
ATOM 1437 N N . GLN A 1 180 ? -8.854 -12.596 0.021 1.00 84.94 180 GLN A N 1
ATOM 1438 C CA . GLN A 1 180 ? -9.973 -13.400 0.520 1.00 84.94 180 GLN A CA 1
ATOM 1439 C C . GLN A 1 180 ? -10.665 -12.668 1.672 1.00 84.94 180 GLN A C 1
ATOM 1441 O O . GLN A 1 180 ? -10.007 -12.246 2.622 1.00 84.94 180 GLN A O 1
ATOM 1446 N N . SER A 1 181 ? -11.990 -12.519 1.592 1.00 86.06 181 SER A N 1
ATOM 1447 C CA . SER A 1 181 ? -12.768 -11.843 2.639 1.00 86.06 181 SER A CA 1
ATOM 1448 C C . SER A 1 181 ? -12.659 -12.579 3.979 1.00 86.06 181 SER A C 1
ATOM 1450 O O . SER A 1 181 ? -12.611 -13.811 4.017 1.00 86.06 181 SER A O 1
ATOM 1452 N N . GLY A 1 182 ? -12.599 -11.819 5.076 1.00 86.00 182 GLY A N 1
ATOM 1453 C CA . GLY A 1 182 ? -12.487 -12.354 6.435 1.00 86.00 182 GLY A CA 1
ATOM 1454 C C . GLY A 1 182 ? -11.144 -13.014 6.772 1.00 86.00 182 GLY A C 1
ATOM 1455 O O . GLY A 1 182 ? -11.070 -13.728 7.769 1.00 86.00 182 GLY A O 1
ATOM 1456 N N . LYS A 1 183 ? -10.087 -12.817 5.967 1.00 87.50 183 LYS A N 1
ATOM 1457 C CA . LYS A 1 183 ? -8.753 -13.380 6.231 1.00 87.50 183 LYS A CA 1
ATOM 1458 C C . LYS A 1 183 ? -7.669 -12.312 6.290 1.00 87.50 183 LYS A C 1
ATOM 1460 O O . LYS A 1 183 ? -7.580 -11.454 5.416 1.00 87.50 183 LYS A O 1
ATOM 1465 N N . TRP A 1 184 ? -6.787 -12.445 7.277 1.00 87.56 184 TRP A N 1
ATOM 1466 C CA . TRP A 1 184 ? -5.511 -11.737 7.306 1.00 87.56 184 TRP A CA 1
ATOM 1467 C C . TRP A 1 184 ? -4.620 -12.196 6.145 1.00 87.56 184 TRP A C 1
ATOM 1469 O O . TRP A 1 184 ? -4.504 -13.392 5.872 1.00 87.56 184 TRP A O 1
ATOM 1479 N N . ILE A 1 185 ? -3.988 -11.237 5.464 1.00 87.12 185 ILE A N 1
ATOM 1480 C CA . ILE A 1 185 ? -3.081 -11.473 4.337 1.00 87.12 185 ILE A CA 1
ATOM 1481 C C . ILE A 1 185 ? -1.806 -10.669 4.566 1.00 87.12 185 ILE A C 1
ATOM 1483 O O . ILE A 1 185 ? -1.850 -9.459 4.790 1.00 87.12 185 ILE A O 1
ATOM 1487 N N . LYS A 1 186 ? -0.655 -11.336 4.481 1.00 88.00 186 LYS A N 1
ATOM 1488 C CA . LYS A 1 186 ? 0.652 -10.691 4.592 1.00 88.00 186 LYS A CA 1
ATOM 1489 C C . LYS A 1 186 ? 1.086 -10.183 3.221 1.00 88.00 186 LYS A C 1
ATOM 1491 O O . LYS A 1 186 ? 1.410 -10.980 2.345 1.00 88.00 186 LYS A O 1
ATOM 1496 N N . LEU A 1 187 ? 1.142 -8.864 3.061 1.00 86.81 187 LEU A N 1
ATOM 1497 C CA . LEU A 1 187 ? 1.720 -8.219 1.881 1.00 86.81 187 LEU A CA 1
ATOM 1498 C C . LEU A 1 187 ? 3.171 -7.810 2.150 1.00 86.81 187 LEU A C 1
ATOM 1500 O O . LEU A 1 187 ? 3.463 -7.094 3.117 1.00 86.81 187 LEU A O 1
ATOM 1504 N N . THR A 1 188 ? 4.074 -8.205 1.257 1.00 86.44 188 THR A N 1
ATOM 1505 C CA . THR A 1 188 ? 5.432 -7.656 1.189 1.00 86.44 188 THR A CA 1
ATOM 1506 C C . THR A 1 188 ? 5.667 -7.087 -0.199 1.00 86.44 188 THR A C 1
ATOM 1508 O O . THR A 1 188 ? 5.499 -7.801 -1.179 1.00 86.44 188 THR A O 1
ATOM 1511 N N . GLN A 1 189 ? 6.087 -5.827 -0.294 1.00 83.56 189 GLN A N 1
ATOM 1512 C CA . GLN A 1 189 ? 6.449 -5.194 -1.560 1.00 83.56 189 GLN A CA 1
ATOM 1513 C C . GLN A 1 189 ? 7.899 -4.719 -1.499 1.00 83.56 189 GLN A C 1
ATOM 1515 O O . GLN A 1 189 ? 8.323 -4.082 -0.533 1.00 83.56 189 GLN A O 1
ATOM 1520 N N . ARG A 1 190 ? 8.665 -5.009 -2.547 1.00 84.19 190 ARG A N 1
ATOM 1521 C CA . ARG A 1 190 ? 10.008 -4.461 -2.743 1.00 84.19 190 ARG A CA 1
ATOM 1522 C C . ARG A 1 190 ? 10.029 -3.664 -4.035 1.00 84.19 190 ARG A C 1
ATOM 1524 O O . ARG A 1 190 ? 9.425 -4.061 -5.030 1.00 84.19 190 ARG A O 1
ATOM 1531 N N . VAL A 1 191 ? 10.688 -2.510 -3.996 1.00 78.19 191 VAL A N 1
ATOM 1532 C CA . VAL A 1 191 ? 10.444 -1.436 -4.975 1.00 78.19 191 VAL A CA 1
ATOM 1533 C C . VAL A 1 191 ? 10.997 -1.720 -6.368 1.00 78.19 191 VAL A C 1
ATOM 1535 O O . VAL A 1 191 ? 10.514 -1.144 -7.332 1.00 78.19 191 VAL A O 1
ATOM 1538 N N . TYR A 1 192 ? 11.896 -2.692 -6.517 1.00 70.94 192 TYR A N 1
ATOM 1539 C CA . TYR A 1 192 ? 12.197 -3.353 -7.795 1.00 70.94 192 TYR A CA 1
ATOM 1540 C C . TYR A 1 192 ? 11.032 -4.276 -8.226 1.00 70.94 192 TYR A C 1
ATOM 1542 O O . TYR A 1 192 ? 11.198 -5.485 -8.371 1.00 70.94 192 TYR A O 1
ATOM 1550 N N . VAL A 1 193 ? 9.835 -3.672 -8.284 1.00 68.69 193 VAL A N 1
ATOM 1551 C CA . VAL A 1 193 ? 8.473 -4.217 -8.420 1.00 68.69 193 VAL A CA 1
ATOM 1552 C C . VAL A 1 193 ? 8.406 -5.730 -8.279 1.00 68.69 193 VAL A C 1
ATOM 1554 O O . VAL A 1 193 ? 8.191 -6.491 -9.221 1.00 68.69 193 VAL A O 1
ATOM 1557 N N . THR A 1 194 ? 8.592 -6.162 -7.037 1.00 78.62 194 THR A N 1
ATOM 1558 C CA . THR A 1 194 ? 8.318 -7.533 -6.634 1.00 78.62 194 THR A CA 1
ATOM 1559 C C . THR A 1 194 ? 7.307 -7.501 -5.492 1.00 78.62 194 THR A C 1
ATOM 1561 O O . THR A 1 194 ? 7.482 -6.751 -4.526 1.00 78.62 194 THR A O 1
ATOM 1564 N N . LEU A 1 195 ? 6.230 -8.274 -5.620 1.00 77.38 195 LEU A N 1
ATOM 1565 C CA . LEU A 1 195 ? 5.178 -8.411 -4.616 1.00 77.38 195 LEU A CA 1
ATOM 1566 C C . LEU A 1 195 ? 5.117 -9.864 -4.152 1.00 77.38 195 LEU A C 1
ATOM 1568 O O . LEU A 1 195 ? 5.028 -10.783 -4.968 1.00 77.38 195 LEU A O 1
ATOM 1572 N N . TRP A 1 196 ? 5.105 -10.045 -2.836 1.00 79.56 196 TRP A N 1
ATOM 1573 C CA . TRP A 1 196 ? 4.831 -11.314 -2.187 1.00 79.56 196 TRP A CA 1
ATOM 1574 C C . TRP A 1 196 ? 3.515 -11.236 -1.421 1.00 79.56 196 TRP A C 1
ATOM 1576 O O . TRP A 1 196 ? 3.253 -10.257 -0.712 1.00 79.56 196 TRP A O 1
ATOM 1586 N N . VAL A 1 197 ? 2.735 -12.308 -1.508 1.00 78.25 197 VAL A N 1
ATOM 1587 C CA . VAL A 1 197 ? 1.479 -12.500 -0.784 1.00 78.25 197 VAL A CA 1
ATOM 1588 C C . VAL A 1 197 ? 1.619 -13.773 0.038 1.00 78.25 197 VAL A C 1
ATOM 1590 O O . VAL A 1 197 ? 1.920 -14.835 -0.496 1.00 78.25 197 VAL A O 1
ATOM 1593 N N . ASN A 1 198 ? 1.462 -13.664 1.358 1.00 84.38 198 ASN A N 1
ATOM 1594 C CA . ASN A 1 198 ? 1.686 -14.769 2.298 1.00 84.38 198 ASN A CA 1
ATOM 1595 C C . ASN A 1 198 ? 3.052 -15.461 2.093 1.00 84.38 198 ASN A C 1
ATOM 1597 O O . ASN A 1 198 ? 3.151 -16.681 2.110 1.00 84.38 198 ASN A O 1
ATOM 1601 N N . ASP A 1 199 ? 4.095 -14.652 1.878 1.00 86.88 199 ASP A N 1
ATOM 1602 C CA . ASP A 1 199 ? 5.488 -15.054 1.612 1.00 86.88 199 ASP A CA 1
ATOM 1603 C C . ASP A 1 199 ? 5.756 -15.798 0.284 1.00 86.88 199 ASP A C 1
ATOM 1605 O O . ASP A 1 199 ? 6.915 -16.060 -0.044 1.00 86.88 199 ASP A O 1
ATOM 1609 N N . HIS A 1 200 ? 4.737 -16.020 -0.551 1.00 82.25 200 HIS A N 1
ATOM 1610 C CA . HIS A 1 200 ? 4.899 -16.472 -1.935 1.00 82.25 200 HIS A CA 1
ATOM 1611 C C . HIS A 1 200 ? 5.113 -15.277 -2.870 1.00 82.25 200 HIS A C 1
ATOM 1613 O O . HIS A 1 200 ? 4.406 -14.280 -2.759 1.00 82.25 200 HIS A O 1
ATOM 1619 N N . ALA A 1 201 ? 6.096 -15.349 -3.774 1.00 77.81 201 ALA A N 1
ATOM 1620 C CA . ALA A 1 201 ? 6.329 -14.309 -4.777 1.00 77.81 201 ALA A CA 1
ATOM 1621 C C . ALA A 1 201 ? 5.280 -14.422 -5.893 1.00 77.81 201 ALA A C 1
ATOM 1623 O O . ALA A 1 201 ? 5.294 -15.388 -6.651 1.00 77.81 201 ALA A O 1
ATOM 1624 N N . GLU A 1 202 ? 4.391 -13.436 -5.989 1.00 78.75 202 GLU A N 1
ATOM 1625 C CA . GLU A 1 202 ? 3.282 -13.420 -6.953 1.00 78.75 202 GLU A CA 1
ATOM 1626 C C . GLU A 1 202 ? 3.641 -12.617 -8.206 1.00 78.75 202 GLU A C 1
ATOM 1628 O O . GLU A 1 202 ? 3.310 -12.991 -9.326 1.00 78.75 202 GLU A O 1
ATOM 1633 N N . ILE A 1 203 ? 4.336 -11.493 -8.029 1.00 81.50 203 ILE A N 1
ATOM 1634 C CA . ILE A 1 203 ? 4.718 -10.589 -9.118 1.00 81.50 203 ILE A CA 1
ATOM 1635 C C . ILE A 1 203 ? 6.208 -10.317 -8.993 1.00 81.50 203 ILE A C 1
ATOM 1637 O O . ILE A 1 203 ? 6.672 -9.956 -7.915 1.00 81.50 203 ILE A O 1
ATOM 1641 N N . HIS A 1 204 ? 6.939 -10.441 -10.098 1.00 82.75 204 HIS A N 1
ATOM 1642 C CA . HIS A 1 204 ? 8.337 -10.038 -10.213 1.00 82.75 204 HIS A CA 1
ATOM 1643 C C . HIS A 1 204 ? 8.542 -9.360 -11.569 1.00 82.75 204 HIS A C 1
ATOM 1645 O O . HIS A 1 204 ? 8.509 -10.021 -12.607 1.00 82.75 204 HIS A O 1
ATOM 1651 N N . MET A 1 205 ? 8.713 -8.038 -11.569 1.00 78.12 205 MET A N 1
ATOM 1652 C CA . MET A 1 205 ? 8.977 -7.257 -12.772 1.00 78.12 205 MET A CA 1
ATOM 1653 C C . MET A 1 205 ? 10.345 -6.582 -12.671 1.00 78.12 205 MET A C 1
ATOM 1655 O O . MET A 1 205 ? 10.587 -5.716 -11.831 1.00 78.12 205 MET A O 1
ATOM 1659 N N . ILE A 1 206 ? 11.231 -7.006 -13.566 1.00 76.56 206 ILE A N 1
ATOM 1660 C CA . ILE A 1 206 ? 12.527 -6.385 -13.844 1.00 76.56 206 ILE A CA 1
ATOM 1661 C C . ILE A 1 206 ? 12.389 -5.377 -14.998 1.00 76.56 206 ILE A C 1
ATOM 1663 O O . ILE A 1 206 ? 11.346 -5.314 -15.646 1.00 76.56 206 ILE A O 1
ATOM 1667 N N . ASP A 1 207 ? 13.440 -4.596 -15.252 1.00 76.75 207 ASP A N 1
ATOM 1668 C CA . ASP A 1 207 ? 13.536 -3.642 -16.371 1.00 76.75 207 ASP A CA 1
ATOM 1669 C C . ASP A 1 207 ? 12.514 -2.479 -16.360 1.00 76.75 207 ASP A C 1
ATOM 1671 O O . ASP A 1 207 ? 12.095 -1.997 -17.413 1.00 76.75 207 ASP A O 1
ATOM 1675 N N . ILE A 1 208 ? 12.136 -1.992 -15.171 1.00 81.44 208 ILE A N 1
ATOM 1676 C CA . ILE A 1 208 ? 11.324 -0.771 -14.995 1.00 81.44 208 ILE A CA 1
ATOM 1677 C C . ILE A 1 208 ? 12.217 0.431 -14.682 1.00 81.44 208 ILE A C 1
ATOM 1679 O O . ILE A 1 208 ? 13.035 0.383 -13.755 1.00 81.44 208 ILE A O 1
ATOM 1683 N N . LEU A 1 209 ? 11.971 1.562 -15.347 1.00 84.50 209 LEU A N 1
ATOM 1684 C CA . LEU A 1 209 ? 12.525 2.847 -14.938 1.00 84.50 209 LEU A CA 1
ATOM 1685 C C . LEU A 1 209 ? 11.619 3.520 -13.898 1.00 84.50 209 LEU A C 1
ATOM 1687 O O . LEU A 1 209 ? 10.596 4.119 -14.215 1.00 84.50 209 LEU A O 1
ATOM 1691 N N . ILE A 1 210 ? 12.011 3.448 -12.628 1.00 80.38 210 ILE A N 1
ATOM 1692 C CA . ILE A 1 210 ? 11.245 4.052 -11.520 1.00 80.38 210 ILE A CA 1
ATOM 1693 C C . ILE A 1 210 ? 11.512 5.563 -11.407 1.00 80.38 210 ILE A C 1
ATOM 1695 O O . ILE A 1 210 ? 10.649 6.324 -10.983 1.00 80.38 210 ILE A O 1
ATOM 1699 N N . ARG A 1 211 ? 12.712 6.018 -11.795 1.00 79.44 211 ARG A N 1
ATOM 1700 C CA . ARG A 1 211 ? 13.138 7.426 -11.730 1.00 79.44 211 ARG A CA 1
ATOM 1701 C C . ARG A 1 211 ? 14.099 7.762 -12.869 1.00 79.44 211 ARG A C 1
ATOM 1703 O O . ARG A 1 211 ? 15.000 6.980 -13.155 1.00 79.44 211 ARG A O 1
ATOM 1710 N N . ILE A 1 212 ? 13.955 8.957 -13.439 1.00 79.25 212 ILE A N 1
ATOM 1711 C CA . ILE A 1 212 ? 14.884 9.525 -14.435 1.00 79.25 212 ILE A CA 1
ATOM 1712 C C . ILE A 1 212 ? 16.062 10.287 -13.805 1.00 79.25 212 ILE A C 1
ATOM 1714 O O . ILE A 1 212 ? 17.125 10.384 -14.409 1.00 79.25 212 ILE A O 1
ATOM 1718 N N . GLN A 1 213 ? 15.906 10.818 -12.586 1.00 78.19 213 GLN A N 1
ATOM 1719 C CA . GLN A 1 213 ? 16.947 11.590 -11.898 1.00 78.19 213 GLN A CA 1
ATOM 1720 C C . GLN A 1 213 ? 17.437 10.873 -10.630 1.00 78.19 213 GLN A C 1
ATOM 1722 O O . GLN A 1 213 ? 16.663 10.273 -9.883 1.00 78.19 213 GLN A O 1
ATOM 1727 N N . PHE A 1 214 ? 18.745 10.941 -10.367 1.00 75.81 214 PHE A N 1
ATOM 1728 C CA . PHE A 1 214 ? 19.419 10.183 -9.301 1.00 75.81 214 PHE A CA 1
ATOM 1729 C C . PHE A 1 214 ? 19.226 10.727 -7.872 1.00 75.81 214 PHE A C 1
ATOM 1731 O O . PHE A 1 214 ? 19.708 10.095 -6.929 1.00 75.81 214 PHE A O 1
ATOM 1738 N N . ASN A 1 215 ? 18.583 11.886 -7.722 1.00 77.25 215 ASN A N 1
ATOM 1739 C CA . ASN A 1 215 ? 18.327 12.611 -6.470 1.00 77.25 215 ASN A CA 1
ATOM 1740 C C . ASN A 1 215 ? 16.967 12.281 -5.813 1.00 77.25 215 ASN A C 1
ATOM 1742 O O . ASN A 1 215 ? 16.801 12.589 -4.637 1.00 77.25 215 ASN A O 1
ATOM 1746 N N . PHE A 1 216 ? 16.041 11.625 -6.523 1.00 69.25 216 PHE A N 1
ATOM 1747 C CA . PHE A 1 216 ? 14.830 10.993 -5.963 1.00 69.25 216 PHE A CA 1
ATOM 1748 C C . PHE A 1 216 ? 15.107 9.517 -5.610 1.00 69.25 216 PHE A C 1
ATOM 1750 O O . PHE A 1 216 ? 16.072 8.950 -6.122 1.00 69.25 216 PHE A O 1
ATOM 1757 N N . GLY A 1 217 ? 14.286 8.838 -4.796 1.00 70.25 217 GLY A N 1
ATOM 1758 C CA . GLY A 1 217 ? 14.509 7.427 -4.389 1.00 70.25 217 GLY A CA 1
ATOM 1759 C C . GLY A 1 217 ? 13.272 6.694 -3.825 1.00 70.25 217 GLY A C 1
ATOM 1760 O O . GLY A 1 217 ? 12.308 6.604 -4.560 1.00 70.25 217 GLY A O 1
ATOM 1761 N N . ILE A 1 218 ? 13.271 6.174 -2.576 1.00 74.69 218 ILE A N 1
ATOM 1762 C CA . ILE A 1 218 ? 12.169 5.486 -1.815 1.00 74.69 218 ILE A CA 1
ATOM 1763 C C . ILE A 1 218 ? 11.750 5.997 -0.335 1.00 74.69 218 ILE A C 1
ATOM 1765 O O . ILE A 1 218 ? 12.421 5.626 0.612 1.00 74.69 218 ILE A O 1
ATOM 1769 N N . ASP A 1 219 ? 10.830 6.979 -0.113 1.00 73.81 219 ASP A N 1
ATOM 1770 C CA . ASP A 1 219 ? 10.819 8.012 1.004 1.00 73.81 219 ASP A CA 1
ATOM 1771 C C . ASP A 1 219 ? 10.388 7.510 2.389 1.00 73.81 219 ASP A C 1
ATOM 1773 O O . ASP A 1 219 ? 10.601 8.163 3.411 1.00 73.81 219 ASP A O 1
ATOM 1777 N N . GLY A 1 220 ? 9.617 6.433 2.383 1.00 80.12 220 GLY A N 1
ATOM 1778 C CA . GLY A 1 220 ? 8.515 6.272 3.317 1.00 80.12 220 GLY A CA 1
ATOM 1779 C C . GLY A 1 220 ? 7.479 5.318 2.741 1.00 80.12 220 GLY A C 1
ATOM 1780 O O . GLY A 1 220 ? 7.727 4.699 1.711 1.00 80.12 220 GLY A O 1
ATOM 1781 N N . LEU A 1 221 ? 6.322 5.189 3.377 1.00 83.25 221 LEU A N 1
ATOM 1782 C CA . LEU A 1 221 ? 5.236 4.306 2.948 1.00 83.25 221 LEU A CA 1
ATOM 1783 C C . LEU A 1 221 ? 3.988 5.140 2.647 1.00 83.25 221 LEU A C 1
ATOM 1785 O O . LEU A 1 221 ? 3.385 5.695 3.561 1.00 83.25 221 LEU A O 1
ATOM 1789 N N . PHE A 1 222 ? 3.576 5.198 1.381 1.00 83.69 222 PHE A N 1
ATOM 1790 C CA . PHE A 1 222 ? 2.224 5.632 1.033 1.00 83.69 222 PHE A CA 1
ATOM 1791 C C . PHE A 1 222 ? 1.228 4.513 1.341 1.00 83.69 222 PHE A C 1
ATOM 1793 O O . PHE A 1 222 ? 1.428 3.380 0.898 1.00 83.69 222 PHE A O 1
ATOM 1800 N N . ILE A 1 223 ? 0.167 4.838 2.077 1.00 86.00 223 ILE A N 1
ATOM 1801 C CA . ILE A 1 223 ? -1.018 4.002 2.255 1.00 86.00 223 ILE A CA 1
ATOM 1802 C C . ILE A 1 223 ? -2.190 4.805 1.712 1.00 86.00 223 ILE A C 1
ATOM 1804 O O . ILE A 1 223 ? -2.607 5.794 2.303 1.00 86.00 223 ILE A O 1
ATOM 1808 N N . SER A 1 224 ? -2.723 4.361 0.581 1.00 84.62 224 SER A N 1
ATOM 1809 C CA . SER A 1 224 ? -3.964 4.884 0.023 1.00 84.62 224 SER A CA 1
ATOM 1810 C C . SER A 1 224 ? -4.893 3.724 -0.244 1.00 84.62 224 SER A C 1
ATOM 1812 O O . SER A 1 224 ? -4.517 2.748 -0.904 1.00 84.62 224 SER A O 1
ATOM 1814 N N . THR A 1 225 ? -6.080 3.804 0.343 1.00 84.56 225 THR A N 1
ATOM 1815 C CA . THR A 1 225 ? -7.099 2.778 0.220 1.00 84.56 225 THR A CA 1
ATOM 1816 C C . THR A 1 225 ? -8.480 3.416 0.289 1.00 84.56 225 THR A C 1
ATOM 1818 O O . THR A 1 225 ? -8.884 4.015 1.280 1.00 84.56 225 THR A O 1
ATOM 1821 N N . PHE A 1 226 ? -9.197 3.328 -0.821 1.00 79.75 226 PHE A N 1
ATOM 1822 C CA . PHE A 1 226 ? -10.443 4.035 -1.094 1.00 79.75 226 PHE A CA 1
ATOM 1823 C C . PHE A 1 226 ? -11.332 3.117 -1.938 1.00 79.75 226 PHE A C 1
ATOM 1825 O O . PHE A 1 226 ? -10.798 2.260 -2.635 1.00 79.75 226 PHE A O 1
ATOM 1832 N N . TYR A 1 227 ? -12.658 3.283 -1.881 1.00 72.75 227 TYR A N 1
ATOM 1833 C CA . TYR A 1 227 ? -13.673 2.336 -2.393 1.00 72.75 227 TYR A CA 1
ATOM 1834 C C . TYR A 1 227 ? -13.678 0.945 -1.721 1.00 72.75 227 TYR A C 1
ATOM 1836 O O . TYR A 1 227 ? -12.960 0.029 -2.119 1.00 72.75 227 TYR A O 1
ATOM 1844 N N . ALA A 1 228 ? -14.630 0.721 -0.821 1.00 62.50 228 ALA A N 1
ATOM 1845 C CA . ALA A 1 228 ? -15.105 -0.616 -0.474 1.00 62.50 228 ALA A CA 1
ATOM 1846 C C . ALA A 1 228 ? -16.584 -0.533 -0.049 1.00 62.50 228 ALA A C 1
ATOM 1848 O O . ALA A 1 228 ? -17.150 0.553 0.027 1.00 62.50 228 ALA A O 1
ATOM 1849 N N . GLU A 1 229 ? -17.226 -1.668 0.219 1.00 78.69 229 GLU A N 1
ATOM 1850 C CA . GLU A 1 229 ? -18.557 -1.720 0.857 1.00 78.69 229 GLU A CA 1
ATOM 1851 C C . GLU A 1 229 ? -18.457 -2.584 2.129 1.00 78.69 229 GLU A C 1
ATOM 1853 O O . GLU A 1 229 ? -19.197 -3.544 2.322 1.00 78.69 229 GLU A O 1
ATOM 1858 N N . THR A 1 230 ? -17.420 -2.320 2.930 1.00 86.81 230 THR A N 1
ATOM 1859 C CA . THR A 1 230 ? -16.960 -3.135 4.070 1.00 86.81 230 THR A CA 1
ATOM 1860 C C . THR A 1 230 ? -16.095 -2.275 5.002 1.00 86.81 230 THR A C 1
ATOM 1862 O O . THR A 1 230 ? -15.919 -1.084 4.765 1.00 86.81 230 THR A O 1
ATOM 1865 N N . THR A 1 231 ? -15.512 -2.883 6.031 1.00 90.06 231 THR A N 1
ATOM 1866 C CA . THR A 1 231 ? -14.323 -2.384 6.735 1.00 90.06 231 THR A CA 1
ATOM 1867 C C . THR A 1 231 ? -13.090 -3.181 6.286 1.00 90.06 231 THR A C 1
ATOM 1869 O O . THR A 1 231 ? -13.212 -4.373 5.988 1.00 90.06 231 THR A O 1
ATOM 1872 N N . ILE A 1 232 ? -11.912 -2.550 6.241 1.00 91.69 232 ILE A N 1
ATOM 1873 C CA . ILE A 1 232 ? -10.605 -3.206 6.054 1.00 91.69 232 ILE A CA 1
ATOM 1874 C C . ILE A 1 232 ? -9.734 -2.937 7.286 1.00 91.69 232 ILE A C 1
ATOM 1876 O O . ILE A 1 232 ? -9.726 -1.823 7.809 1.00 91.69 232 ILE A O 1
ATOM 1880 N N . LEU A 1 233 ? -9.009 -3.961 7.748 1.00 92.88 233 LEU A N 1
ATOM 1881 C CA . LEU A 1 233 ? -8.130 -3.892 8.916 1.00 92.88 233 LEU A CA 1
ATOM 1882 C C . LEU A 1 233 ? -6.660 -3.989 8.515 1.00 92.88 233 LEU A C 1
ATOM 1884 O O . LEU A 1 233 ? -6.292 -4.781 7.646 1.00 92.88 233 LEU A O 1
ATOM 1888 N N . PHE A 1 234 ? -5.821 -3.212 9.195 1.00 94.00 234 PHE A N 1
ATOM 1889 C CA . PHE A 1 234 ? -4.384 -3.152 8.969 1.00 94.00 234 PHE A CA 1
ATOM 1890 C C . PHE A 1 234 ? -3.612 -3.275 10.284 1.00 94.00 234 PHE A C 1
ATOM 1892 O O . PHE A 1 234 ? -3.933 -2.645 11.292 1.00 94.00 234 PHE A O 1
ATOM 1899 N N . SER A 1 235 ? -2.559 -4.085 10.249 1.00 94.25 235 SER A N 1
ATOM 1900 C CA . SER A 1 235 ? -1.664 -4.378 11.366 1.00 94.25 235 SER A CA 1
ATOM 1901 C C . SER A 1 235 ? -0.285 -4.748 10.812 1.00 94.25 235 SER A C 1
ATOM 1903 O O . SER A 1 235 ? -0.167 -5.137 9.646 1.00 94.25 235 SER A O 1
ATOM 1905 N N . ASN A 1 236 ? 0.756 -4.658 11.641 1.00 93.38 236 ASN A N 1
ATOM 1906 C CA . ASN A 1 236 ? 2.123 -5.076 11.304 1.00 93.38 236 ASN A CA 1
ATOM 1907 C C . ASN A 1 236 ? 2.699 -4.357 10.069 1.00 93.38 236 ASN A C 1
ATOM 1909 O O . ASN A 1 236 ? 3.327 -4.959 9.187 1.00 93.38 236 ASN A O 1
ATOM 1913 N N . PHE A 1 237 ? 2.508 -3.037 10.024 1.00 91.69 237 PHE A N 1
ATOM 1914 C CA . PHE A 1 237 ? 3.249 -2.181 9.113 1.00 91.69 237 PHE A CA 1
ATOM 1915 C C . PHE A 1 237 ? 4.744 -2.217 9.460 1.00 91.69 237 PHE A C 1
ATOM 1917 O O . PHE A 1 237 ? 5.148 -2.170 10.621 1.00 91.69 237 PHE A O 1
ATOM 1924 N N . ARG A 1 238 ? 5.580 -2.307 8.426 1.00 89.19 238 ARG A N 1
ATOM 1925 C CA . ARG A 1 238 ? 7.040 -2.354 8.543 1.00 89.19 238 ARG A CA 1
ATOM 1926 C C . ARG A 1 238 ? 7.652 -1.782 7.278 1.00 89.19 238 ARG A C 1
ATOM 1928 O O . ARG A 1 238 ? 7.307 -2.241 6.185 1.00 89.19 238 ARG A O 1
ATOM 1935 N N . LEU A 1 239 ? 8.541 -0.817 7.451 1.00 86.50 239 LEU A N 1
ATOM 1936 C CA . LEU A 1 239 ? 9.408 -0.234 6.442 1.00 86.50 239 LEU A CA 1
ATOM 1937 C C . LEU A 1 239 ? 10.845 -0.583 6.836 1.00 86.50 239 LEU A C 1
ATOM 1939 O O . LEU A 1 239 ? 11.304 -0.207 7.911 1.00 86.50 239 LEU A O 1
ATOM 1943 N N . SER A 1 240 ? 11.546 -1.326 5.993 1.00 84.88 240 SER A N 1
ATOM 1944 C CA . SER A 1 240 ? 12.911 -1.782 6.262 1.00 84.88 240 SER A CA 1
ATOM 1945 C C . SER A 1 240 ? 13.817 -1.545 5.061 1.00 84.88 240 SER A C 1
ATOM 1947 O O . SER A 1 240 ? 13.356 -1.150 3.993 1.00 84.88 240 SER A O 1
ATOM 1949 N N . THR A 1 241 ? 15.112 -1.793 5.205 1.00 82.25 241 THR A N 1
ATOM 1950 C CA . THR A 1 241 ? 16.065 -1.879 4.097 1.00 82.25 241 THR A CA 1
ATOM 1951 C C . THR A 1 241 ? 16.413 -3.335 3.793 1.00 82.25 241 THR A C 1
ATOM 1953 O O . THR A 1 241 ? 16.405 -4.195 4.668 1.00 82.25 241 THR A O 1
ATOM 1956 N N . ASP A 1 242 ? 16.704 -3.624 2.531 1.00 72.25 242 ASP A N 1
ATOM 1957 C CA . ASP A 1 242 ? 17.306 -4.859 2.055 1.00 72.25 242 ASP A CA 1
ATOM 1958 C C . ASP A 1 242 ? 18.818 -4.721 2.226 1.00 72.25 242 ASP A C 1
ATOM 1960 O O . ASP A 1 242 ? 19.408 -3.690 1.877 1.00 72.25 242 ASP A O 1
ATOM 1964 N N . ALA A 1 243 ? 19.464 -5.818 2.617 1.00 61.88 243 ALA A N 1
ATOM 1965 C CA . ALA A 1 243 ? 20.880 -6.000 2.340 1.00 61.88 243 ALA A CA 1
ATOM 1966 C C . ALA A 1 243 ? 21.129 -5.745 0.833 1.00 61.88 243 ALA A C 1
ATOM 1968 O O . ALA A 1 243 ? 20.467 -6.378 0.002 1.00 61.88 243 ALA A O 1
ATOM 1969 N N . PRO A 1 244 ? 22.051 -4.845 0.431 1.00 57.19 244 PRO A N 1
ATOM 1970 C CA . PRO A 1 244 ? 22.326 -4.573 -0.973 1.00 57.19 244 PRO A CA 1
ATOM 1971 C C . PRO A 1 244 ? 22.819 -5.834 -1.684 1.00 57.19 244 PRO A C 1
ATOM 1973 O O . PRO A 1 244 ? 23.997 -6.179 -1.629 1.00 57.19 244 PRO A O 1
ATOM 1976 N N . GLN A 1 245 ? 21.924 -6.513 -2.399 1.00 52.75 245 GLN A N 1
ATOM 1977 C CA . GLN A 1 245 ? 22.321 -7.652 -3.214 1.00 52.75 245 GLN A CA 1
ATOM 1978 C C . GLN A 1 245 ? 23.218 -7.177 -4.357 1.00 52.75 245 GLN A C 1
ATOM 1980 O O . GLN A 1 245 ? 22.898 -6.201 -5.047 1.00 52.75 245 GLN A O 1
ATOM 1985 N N . LEU A 1 246 ? 24.335 -7.873 -4.572 1.00 43.03 246 LEU A N 1
ATOM 1986 C CA . LEU A 1 246 ? 25.208 -7.705 -5.734 1.00 43.03 246 LEU A CA 1
ATOM 1987 C C . LEU A 1 246 ? 24.484 -8.186 -7.000 1.00 43.03 246 LEU A C 1
ATOM 1989 O O . LEU A 1 246 ? 24.802 -9.217 -7.583 1.00 43.03 246 LEU A O 1
ATOM 1993 N N . VAL A 1 247 ? 23.495 -7.404 -7.433 1.00 46.28 247 VAL A N 1
ATOM 1994 C CA . VAL A 1 247 ? 23.001 -7.437 -8.803 1.00 46.28 247 VAL A CA 1
ATOM 1995 C C . VAL A 1 247 ? 24.187 -7.024 -9.660 1.00 46.28 247 VAL A C 1
ATOM 1997 O O . VAL A 1 247 ? 24.615 -5.869 -9.603 1.00 46.28 247 VAL A O 1
ATOM 2000 N N . GLN A 1 248 ? 24.743 -7.970 -10.417 1.00 37.16 248 GLN A N 1
ATOM 2001 C CA . GLN A 1 248 ? 25.642 -7.647 -11.515 1.00 37.16 248 GLN A CA 1
ATOM 2002 C C . GLN A 1 248 ? 24.829 -6.864 -12.543 1.00 37.16 248 GLN A C 1
ATOM 2004 O O . GLN A 1 248 ? 24.206 -7.439 -13.432 1.00 37.16 248 GLN A O 1
ATOM 2009 N N . SER A 1 249 ? 24.811 -5.541 -12.402 1.00 38.47 249 SER A N 1
ATOM 2010 C CA . SER A 1 249 ? 24.337 -4.660 -13.454 1.00 38.47 249 SER A CA 1
ATOM 2011 C C . SER A 1 249 ? 25.300 -4.798 -14.627 1.00 38.47 249 SER A C 1
ATOM 2013 O O . SER A 1 249 ? 26.322 -4.109 -14.685 1.00 38.47 249 SER A O 1
ATOM 2015 N N . GLN A 1 250 ? 24.974 -5.682 -15.569 1.00 32.12 250 GLN A N 1
ATOM 2016 C CA . GLN A 1 250 ? 25.373 -5.434 -16.942 1.00 32.12 250 GLN A CA 1
ATOM 2017 C C . GLN A 1 250 ? 24.792 -4.066 -17.295 1.00 32.12 250 GLN A C 1
ATOM 2019 O O . GLN A 1 250 ? 23.577 -3.873 -17.282 1.00 32.12 250 GLN A O 1
ATOM 2024 N N . LEU A 1 251 ? 25.678 -3.097 -17.516 1.00 28.39 251 LEU A N 1
ATOM 2025 C CA . LEU A 1 251 ? 25.311 -1.843 -18.151 1.00 28.39 251 LEU A CA 1
ATOM 2026 C C . LEU A 1 251 ? 24.844 -2.207 -19.559 1.00 28.39 251 LEU A C 1
ATOM 2028 O O . LEU A 1 251 ? 25.665 -2.449 -20.442 1.00 28.39 251 LEU A O 1
ATOM 2032 N N . VAL A 1 252 ? 23.528 -2.307 -19.736 1.00 30.02 252 VAL A N 1
ATOM 2033 C CA . VAL A 1 252 ? 22.918 -2.293 -21.062 1.00 30.02 252 VAL A CA 1
ATOM 2034 C C . VAL A 1 252 ? 23.134 -0.874 -21.583 1.00 30.02 252 VAL A C 1
ATOM 2036 O O . VAL A 1 252 ? 22.570 0.072 -21.031 1.00 30.02 252 VAL A O 1
ATOM 2039 N N . GLY A 1 253 ? 24.062 -0.745 -22.532 1.00 32.25 253 GLY A N 1
ATOM 2040 C CA . GLY A 1 253 ? 24.391 0.514 -23.206 1.00 32.25 253 GLY A CA 1
ATOM 2041 C C . GLY A 1 253 ? 23.363 0.910 -24.255 1.00 32.25 253 GLY A C 1
ATOM 2042 O O . GLY A 1 253 ? 22.608 0.017 -24.702 1.00 32.25 253 GLY A O 1
#